Protein AF-A0A2X2TBV2-F1 (afdb_monomer_lite)

Sequence (211 aa):
MEQLTPGLTTQLWQEDRGTLLLWGGDLNTPADSAWLTALRKLRRRPADGLVWVTSAFDQLSAPGLEPPLPVPSESTMDSLSHAISTRMDKLGWQLPLYVWSLHPRAGQPEGRITQAAGCLLPAGCRTEGLAEQLSALTPDLTSQGLQQTCGEVKHNFLLTLADQLIREPQSVTAPLSVMLNPYRPLPLAGVVFSQPSAGAERAVTHHWGYG

Foldseek 3Di:
DCLAPHCCVPVQWFDAPRDIDGNQDDLVDQGPLVVLLVLLVPDVDSDQAAEDEDQLLQQQDDPPDDGHDDQDDLVRLLSSLVSVVVSCVSNVHQHAYEYEHEHQVLPAPPPDDDDWQKFWQPFLHALVSLLVRLLVSLVVLVVVQVVQCVVPVSSNVSVSSSVCCVPPVCSPSVSCNSCSDPVRHRNHTMYTYDYGHPDDPDDDNHHDDDD

Structure (mmCIF, N/CA/C/O backbone):
data_AF-A0A2X2TBV2-F1
#
_entry.id   AF-A0A2X2TBV2-F1
#
loop_
_atom_site.group_PDB
_atom_site.id
_atom_site.type_symbol
_atom_site.label_atom_id
_atom_site.label_alt_id
_atom_site.label_comp_id
_atom_site.label_asym_id
_atom_site.label_entity_id
_atom_site.label_seq_id
_atom_site.pdbx_PDB_ins_code
_atom_site.Cartn_x
_atom_site.Cartn_y
_atom_site.Cartn_z
_atom_site.occupancy
_atom_site.B_iso_or_equiv
_atom_site.auth_seq_id
_atom_site.auth_comp_id
_atom_site.auth_asym_id
_atom_site.auth_atom_id
_atom_site.pdbx_PDB_model_num
ATOM 1 N N . MET A 1 1 ? 7.789 -10.501 7.172 1.00 47.75 1 MET A N 1
ATOM 2 C CA . MET A 1 1 ? 7.602 -10.742 5.722 1.00 47.75 1 MET A CA 1
ATOM 3 C C . MET A 1 1 ? 6.756 -11.988 5.407 1.00 47.75 1 MET A C 1
ATOM 5 O O . MET A 1 1 ? 6.314 -12.084 4.278 1.00 47.75 1 MET A O 1
ATOM 9 N N . GLU A 1 2 ? 6.449 -12.893 6.355 1.00 38.81 2 GLU A N 1
ATOM 10 C CA . GLU A 1 2 ? 5.634 -14.113 6.093 1.00 38.81 2 GLU A CA 1
ATOM 11 C C . GLU A 1 2 ? 4.164 -14.040 6.553 1.00 38.81 2 GLU A C 1
ATOM 13 O O . GLU A 1 2 ? 3.417 -15.001 6.432 1.00 38.81 2 GLU A O 1
ATOM 18 N N . GLN A 1 3 ? 3.726 -12.904 7.094 1.00 51.56 3 GLN A N 1
ATOM 19 C CA . GLN A 1 3 ? 2.424 -12.770 7.763 1.00 51.56 3 GLN A CA 1
ATOM 20 C C . GLN A 1 3 ? 1.219 -12.626 6.826 1.00 51.56 3 GLN A C 1
ATOM 22 O O . GLN A 1 3 ? 0.084 -12.623 7.300 1.00 51.56 3 GLN A O 1
ATOM 27 N N . LEU A 1 4 ? 1.466 -12.449 5.527 1.00 50.56 4 LEU A N 1
ATOM 28 C CA . LEU A 1 4 ? 0.404 -12.337 4.542 1.00 50.56 4 LEU A CA 1
ATOM 29 C C . LEU A 1 4 ? 0.309 -13.639 3.764 1.00 50.56 4 LEU A C 1
ATOM 31 O O . LEU A 1 4 ? -0.580 -14.417 4.038 1.00 50.56 4 LEU A O 1
ATOM 35 N N . THR A 1 5 ? 1.284 -13.934 2.912 1.00 52.12 5 THR A N 1
ATOM 36 C CA . THR A 1 5 ? 1.319 -15.093 2.015 1.00 52.12 5 THR A CA 1
ATOM 37 C C . THR A 1 5 ? 2.461 -16.046 2.405 1.00 52.12 5 THR A C 1
ATOM 39 O O . THR A 1 5 ? 3.547 -15.984 1.816 1.00 52.12 5 THR A O 1
ATOM 42 N N . PRO A 1 6 ? 2.287 -16.921 3.413 1.00 56.31 6 PRO A N 1
ATOM 43 C CA . PRO A 1 6 ? 3.289 -17.926 3.748 1.00 56.31 6 PRO A CA 1
ATOM 44 C C . PRO A 1 6 ? 3.644 -18.737 2.496 1.00 56.31 6 PRO A C 1
ATOM 46 O O . PRO A 1 6 ? 2.782 -19.141 1.713 1.00 56.31 6 PRO A O 1
ATOM 49 N N . GLY A 1 7 ? 4.945 -18.887 2.257 1.00 55.62 7 GLY A N 1
ATOM 50 C CA . GLY A 1 7 ? 5.484 -19.544 1.069 1.00 55.62 7 GLY A CA 1
ATOM 51 C C . GLY A 1 7 ? 5.685 -18.653 -0.161 1.00 55.62 7 GLY A C 1
ATOM 52 O O . GLY A 1 7 ? 6.422 -19.081 -1.042 1.00 55.62 7 GLY A O 1
ATOM 53 N N . LEU A 1 8 ? 5.158 -17.420 -0.251 1.00 62.56 8 LEU A N 1
ATOM 54 C CA . LEU A 1 8 ? 5.391 -16.558 -1.431 1.00 62.56 8 LEU A CA 1
ATOM 55 C C . LEU A 1 8 ? 6.867 -16.160 -1.577 1.00 62.56 8 LEU A C 1
ATOM 57 O O . LEU A 1 8 ? 7.397 -16.118 -2.684 1.00 62.56 8 LEU A O 1
ATOM 61 N N . THR A 1 9 ? 7.555 -15.914 -0.464 1.00 61.03 9 THR A N 1
ATOM 62 C CA . THR A 1 9 ? 8.997 -15.620 -0.452 1.00 61.03 9 THR A CA 1
ATOM 63 C C . THR A 1 9 ? 9.845 -16.832 -0.850 1.00 61.03 9 THR A C 1
ATOM 65 O O . THR A 1 9 ? 10.948 -16.653 -1.359 1.00 61.03 9 THR A O 1
ATOM 68 N N . THR A 1 10 ? 9.333 -18.053 -0.659 1.00 63.62 10 THR A N 1
ATOM 69 C CA . THR A 1 10 ? 10.014 -19.317 -0.991 1.00 63.62 10 THR A CA 1
ATOM 70 C C . THR A 1 10 ? 9.694 -19.796 -2.408 1.00 63.62 10 THR A C 1
ATOM 72 O O . THR A 1 10 ? 10.577 -20.259 -3.123 1.00 63.62 10 THR A O 1
ATOM 75 N N . GLN A 1 11 ? 8.432 -19.692 -2.820 1.00 65.19 11 GLN A N 1
ATOM 76 C CA . GLN A 1 11 ? 7.911 -20.181 -4.098 1.00 65.19 11 GLN A CA 1
ATOM 77 C C . GLN A 1 11 ? 7.969 -19.121 -5.202 1.00 65.19 11 GLN A C 1
ATOM 79 O O . GLN A 1 11 ? 7.830 -19.457 -6.373 1.00 65.19 11 GLN A O 1
ATOM 84 N N . LEU A 1 12 ? 8.190 -17.853 -4.839 1.00 69.44 12 LEU A N 1
ATOM 85 C CA . LEU A 1 12 ? 8.300 -16.682 -5.717 1.00 69.44 12 LEU A CA 1
ATOM 86 C C . LEU A 1 12 ? 7.027 -16.324 -6.504 1.00 69.44 12 LEU A C 1
ATOM 88 O O . LEU A 1 12 ? 6.993 -15.280 -7.158 1.00 69.44 12 LEU A O 1
ATOM 92 N N . TRP A 1 13 ? 5.973 -17.138 -6.428 1.00 76.81 13 TRP A N 1
ATOM 93 C CA . TRP A 1 13 ? 4.672 -16.880 -7.038 1.00 76.81 13 TRP A CA 1
ATOM 94 C C . TRP A 1 13 ? 3.549 -17.674 -6.354 1.00 76.81 13 TRP A C 1
ATOM 96 O O . TRP A 1 13 ? 3.805 -18.726 -5.767 1.00 76.81 13 TRP A O 1
ATOM 106 N N . GLN A 1 14 ? 2.314 -17.176 -6.445 1.00 74.06 14 GLN A N 1
ATOM 107 C CA . GLN A 1 14 ? 1.081 -17.841 -5.996 1.00 74.06 14 GLN A CA 1
ATOM 108 C C . GLN A 1 14 ? -0.079 -17.469 -6.930 1.00 74.06 14 GLN A C 1
ATOM 110 O O . GLN A 1 14 ? -0.121 -16.345 -7.423 1.00 74.06 14 GLN A O 1
ATOM 115 N N . GLU A 1 15 ? -1.021 -18.375 -7.177 1.00 75.50 15 GLU A N 1
ATOM 116 C CA . GLU A 1 15 ? -2.189 -18.131 -8.031 1.00 75.50 15 GLU A CA 1
ATOM 117 C C . GLU A 1 15 ? -3.489 -18.391 -7.268 1.00 75.50 15 GLU A C 1
ATOM 119 O O . GLU A 1 15 ? -3.660 -19.436 -6.655 1.00 75.50 15 GLU A O 1
ATOM 124 N N . ASP A 1 16 ? -4.464 -17.495 -7.353 1.00 67.56 16 ASP A N 1
ATOM 125 C CA . ASP A 1 16 ? -5.819 -17.783 -6.884 1.00 67.56 16 ASP A CA 1
ATOM 126 C C . ASP A 1 16 ? -6.873 -17.159 -7.780 1.00 67.56 16 ASP A C 1
ATOM 128 O O . ASP A 1 16 ? -6.770 -15.994 -8.162 1.00 67.56 16 ASP A O 1
ATOM 132 N N . ARG A 1 17 ? -7.897 -17.950 -8.122 1.00 66.88 17 ARG A N 1
ATOM 133 C CA . ARG A 1 17 ? -9.069 -17.513 -8.903 1.00 66.88 17 ARG A CA 1
ATOM 134 C C . ARG A 1 17 ? -8.704 -16.685 -10.149 1.00 66.88 17 ARG A C 1
ATOM 136 O O . ARG A 1 17 ? -9.374 -15.708 -10.474 1.00 66.88 17 ARG A O 1
ATOM 143 N N . GLY A 1 18 ? -7.635 -17.079 -10.849 1.00 67.44 18 GLY A N 1
ATOM 144 C CA . GLY A 1 18 ? -7.139 -16.403 -12.055 1.00 67.44 18 GLY A CA 1
ATOM 145 C C . GLY A 1 18 ? -6.282 -15.154 -11.803 1.00 67.44 18 GLY A C 1
ATOM 146 O O . GLY A 1 18 ? -5.915 -14.471 -12.758 1.00 67.44 18 GLY A O 1
ATOM 147 N N . THR A 1 19 ? -5.942 -14.859 -10.547 1.00 77.00 19 THR A N 1
ATOM 148 C CA . THR A 1 19 ? -5.007 -13.803 -10.141 1.00 77.00 19 THR A CA 1
ATOM 149 C C . THR A 1 19 ? -3.658 -14.420 -9.798 1.00 77.00 19 THR A C 1
ATOM 151 O O . THR A 1 19 ? -3.568 -15.258 -8.908 1.00 77.00 19 THR A O 1
ATOM 154 N N . LEU A 1 20 ? -2.600 -13.986 -10.482 1.00 82.31 20 LEU A N 1
ATOM 155 C CA . LEU A 1 20 ? -1.226 -14.413 -10.220 1.00 82.31 20 LEU A CA 1
ATOM 156 C C . LEU A 1 20 ? -0.495 -13.343 -9.402 1.00 82.31 20 LEU A C 1
ATOM 158 O O . LEU A 1 20 ? -0.305 -12.218 -9.866 1.00 82.31 20 LEU A O 1
ATOM 162 N N . LEU A 1 21 ? -0.044 -13.711 -8.209 1.00 84.81 21 LEU A N 1
ATOM 163 C CA . LEU A 1 21 ? 0.882 -12.939 -7.393 1.00 84.81 21 LEU A CA 1
ATOM 164 C C . LEU A 1 21 ? 2.310 -13.393 -7.683 1.00 84.81 21 LEU A C 1
ATOM 166 O O . LEU A 1 21 ? 2.615 -14.582 -7.680 1.00 84.81 21 LEU A O 1
ATOM 170 N N . LEU A 1 22 ? 3.194 -12.428 -7.912 1.00 84.12 22 LEU A N 1
ATOM 171 C CA . LEU A 1 22 ? 4.617 -12.649 -8.144 1.00 84.12 22 LEU A CA 1
ATOM 172 C C . LEU A 1 22 ? 5.403 -11.923 -7.061 1.00 84.12 22 LEU A C 1
ATOM 174 O O . LEU A 1 22 ? 5.152 -10.747 -6.787 1.00 84.12 22 LEU A O 1
ATOM 178 N N . TRP A 1 23 ? 6.375 -12.601 -6.460 1.00 83.31 23 TRP A N 1
ATOM 179 C CA . TRP A 1 23 ? 7.234 -11.973 -5.473 1.00 83.31 23 TRP A CA 1
ATOM 180 C C . TRP A 1 23 ? 8.215 -11.009 -6.151 1.00 83.31 23 TRP A C 1
ATOM 182 O O . TRP A 1 23 ? 9.019 -11.398 -6.998 1.00 83.31 23 TRP A O 1
ATOM 192 N N . GLY A 1 24 ? 8.150 -9.729 -5.778 1.00 80.75 24 GLY A N 1
ATOM 193 C CA . GLY A 1 24 ? 9.013 -8.665 -6.313 1.00 80.75 24 GLY A CA 1
ATOM 194 C C . GLY A 1 24 ? 10.350 -8.487 -5.577 1.00 80.75 24 GLY A C 1
ATOM 195 O O . GLY A 1 24 ? 11.143 -7.609 -5.940 1.00 80.75 24 GLY A O 1
ATOM 196 N N . GLY A 1 25 ? 10.602 -9.296 -4.545 1.00 84.12 25 GLY A N 1
ATOM 197 C CA . GLY A 1 25 ? 11.760 -9.175 -3.660 1.00 84.12 25 GLY A CA 1
ATOM 198 C C . GLY A 1 25 ? 11.601 -8.108 -2.571 1.00 84.12 25 GLY A C 1
ATOM 199 O O . GLY A 1 25 ? 10.688 -7.287 -2.598 1.00 84.12 25 GLY A O 1
ATOM 200 N N . ASP A 1 26 ? 12.535 -8.103 -1.620 1.00 84.62 26 ASP A N 1
ATOM 201 C CA . ASP A 1 26 ? 12.599 -7.100 -0.552 1.00 84.62 26 ASP A CA 1
ATOM 202 C C . ASP A 1 26 ? 13.160 -5.775 -1.093 1.00 84.62 26 ASP A C 1
ATOM 204 O O . ASP A 1 26 ? 14.213 -5.759 -1.739 1.00 84.62 26 ASP A O 1
ATOM 208 N N . LEU A 1 27 ? 12.479 -4.658 -0.821 1.00 86.12 27 LEU A N 1
ATOM 209 C CA . LEU A 1 27 ? 12.908 -3.318 -1.231 1.00 86.12 27 LEU A CA 1
ATOM 210 C C . LEU A 1 27 ? 14.220 -2.873 -0.569 1.00 86.12 27 LEU A C 1
ATOM 212 O O . LEU A 1 27 ? 14.917 -2.039 -1.141 1.00 86.12 27 LEU A O 1
ATOM 216 N N . ASN A 1 28 ? 14.596 -3.464 0.568 1.00 84.38 28 ASN A N 1
ATOM 217 C CA . ASN A 1 28 ? 15.882 -3.216 1.230 1.00 84.38 28 ASN A CA 1
ATOM 218 C C . ASN A 1 28 ? 17.057 -3.940 0.554 1.00 84.38 28 ASN A C 1
ATOM 220 O O . ASN A 1 28 ? 18.215 -3.722 0.907 1.00 84.38 28 ASN A O 1
ATOM 224 N N . THR A 1 29 ? 16.771 -4.810 -0.418 1.00 86.25 29 THR A N 1
ATOM 225 C CA . THR A 1 29 ? 17.781 -5.554 -1.174 1.00 86.25 29 THR A CA 1
ATOM 226 C C . THR A 1 29 ? 17.857 -5.062 -2.622 1.00 86.25 29 THR A C 1
ATOM 228 O O . THR A 1 29 ? 16.840 -4.627 -3.193 1.00 86.25 29 THR A O 1
ATOM 231 N N . PRO A 1 30 ? 19.043 -5.133 -3.260 1.00 85.19 30 PRO A N 1
ATOM 232 C CA . PRO A 1 30 ? 19.191 -4.777 -4.665 1.00 85.19 30 PRO A CA 1
ATOM 233 C C . PRO A 1 30 ? 18.166 -5.501 -5.543 1.00 85.19 30 PRO A C 1
ATOM 235 O O . PRO A 1 30 ? 17.903 -6.686 -5.365 1.00 85.19 30 PRO A O 1
ATOM 238 N N . ALA A 1 31 ? 17.585 -4.787 -6.511 1.00 85.38 31 ALA A N 1
ATOM 239 C CA . ALA A 1 31 ? 16.610 -5.379 -7.423 1.00 85.38 31 ALA A CA 1
ATOM 240 C C . ALA A 1 31 ? 17.231 -6.529 -8.226 1.00 85.38 31 ALA A C 1
ATOM 242 O O . ALA A 1 31 ? 18.224 -6.303 -8.926 1.00 85.38 31 ALA A O 1
ATOM 243 N N . ASP A 1 32 ? 16.607 -7.707 -8.197 1.00 87.50 32 ASP A N 1
ATOM 244 C CA . ASP A 1 32 ? 17.002 -8.845 -9.025 1.00 87.50 32 ASP A CA 1
ATOM 245 C C . ASP A 1 32 ? 16.701 -8.548 -10.502 1.00 87.50 32 ASP A C 1
ATOM 247 O O . ASP A 1 32 ? 15.574 -8.666 -10.992 1.00 87.50 32 ASP A O 1
ATOM 251 N N . SER A 1 33 ? 17.736 -8.111 -11.221 1.00 86.50 33 SER A N 1
ATOM 252 C CA . SER A 1 33 ? 17.633 -7.781 -12.641 1.00 86.50 33 SER A CA 1
ATOM 253 C C . SER A 1 33 ? 17.257 -8.989 -13.491 1.00 86.50 33 SER A C 1
ATOM 255 O O . SER A 1 33 ? 16.544 -8.820 -14.481 1.00 86.50 33 SER A O 1
ATOM 257 N N . ALA A 1 34 ? 17.751 -10.183 -13.150 1.00 87.50 34 ALA A N 1
ATOM 258 C CA . ALA A 1 34 ? 17.525 -11.381 -13.948 1.00 87.50 34 ALA A CA 1
ATOM 259 C C . ALA A 1 34 ? 16.059 -11.807 -13.845 1.00 87.50 34 ALA A C 1
ATOM 261 O O . ALA A 1 34 ? 15.411 -12.005 -14.876 1.00 87.50 34 ALA A O 1
ATOM 262 N N . TRP A 1 35 ? 15.523 -11.830 -12.622 1.00 86.75 35 TRP A N 1
ATOM 263 C CA . TRP A 1 35 ? 14.111 -12.092 -12.351 1.00 86.75 35 TRP A CA 1
ATOM 264 C C . TRP A 1 35 ? 13.189 -11.094 -13.060 1.00 86.75 35 TRP A C 1
ATOM 266 O O . TRP A 1 35 ? 12.341 -11.493 -13.857 1.00 86.75 35 TRP A O 1
ATOM 276 N N . LEU A 1 36 ? 13.396 -9.787 -12.869 1.00 87.12 36 LEU A N 1
ATOM 277 C CA . LEU A 1 36 ? 12.539 -8.754 -13.471 1.00 87.12 36 LEU A CA 1
ATOM 278 C C . LEU A 1 36 ? 12.606 -8.759 -15.006 1.00 87.12 36 LEU A C 1
ATOM 280 O O . LEU A 1 36 ? 11.590 -8.591 -15.685 1.00 87.12 36 LEU A O 1
ATOM 284 N N . THR A 1 37 ? 13.787 -9.021 -15.572 1.00 86.31 37 THR A N 1
ATOM 285 C CA . THR A 1 37 ? 13.945 -9.158 -17.027 1.00 86.31 37 THR A CA 1
ATOM 286 C C . THR A 1 37 ? 13.250 -10.414 -17.551 1.00 86.31 37 THR A C 1
ATOM 288 O O . THR A 1 37 ? 12.718 -10.391 -18.663 1.00 86.31 37 THR A O 1
ATOM 291 N N . ALA A 1 38 ? 13.243 -11.505 -16.780 1.00 86.56 38 ALA A N 1
ATOM 292 C CA . ALA A 1 38 ? 12.512 -12.718 -17.127 1.00 86.56 38 ALA A CA 1
ATOM 293 C C . ALA A 1 38 ? 10.996 -12.477 -17.110 1.00 86.56 38 ALA A C 1
ATOM 295 O O . ALA A 1 38 ? 10.329 -12.839 -18.080 1.00 86.56 38 ALA A O 1
ATOM 296 N N . LEU A 1 39 ? 10.468 -11.774 -16.099 1.00 85.12 39 LEU A N 1
ATOM 297 C CA . LEU A 1 39 ? 9.046 -11.406 -16.029 1.00 85.12 39 LEU A CA 1
ATOM 298 C C . LEU A 1 39 ? 8.593 -10.610 -17.257 1.00 85.12 39 LEU A C 1
ATOM 300 O O . LEU A 1 39 ? 7.539 -10.890 -17.830 1.00 85.12 39 LEU A O 1
ATOM 304 N N . ARG A 1 40 ? 9.430 -9.680 -17.733 1.00 84.44 40 ARG A N 1
ATOM 305 C CA . ARG A 1 40 ? 9.168 -8.908 -18.959 1.00 84.44 40 ARG A CA 1
ATOM 306 C C . ARG A 1 40 ? 8.982 -9.784 -20.206 1.00 84.44 40 ARG A C 1
ATOM 308 O O . ARG A 1 40 ? 8.312 -9.362 -21.143 1.00 84.44 40 ARG A O 1
ATOM 315 N N . LYS A 1 41 ? 9.569 -10.985 -20.247 1.00 85.50 41 LYS A N 1
ATOM 316 C CA . LYS A 1 41 ? 9.459 -11.907 -21.393 1.00 85.50 41 LYS A CA 1
ATOM 317 C C . LYS A 1 41 ? 8.193 -12.764 -21.365 1.00 85.50 41 LYS A C 1
ATOM 319 O O . LYS A 1 41 ? 7.862 -13.349 -22.391 1.00 85.50 41 LYS A O 1
ATOM 324 N N . LEU A 1 42 ? 7.498 -12.855 -20.229 1.00 81.25 42 LEU A N 1
ATOM 325 C CA . LEU A 1 42 ? 6.347 -13.750 -20.076 1.00 81.25 42 LEU A CA 1
ATOM 326 C C . LEU A 1 42 ? 5.121 -13.272 -20.860 1.00 81.25 42 LEU A C 1
ATOM 328 O O . LEU A 1 42 ? 4.406 -14.087 -21.436 1.00 81.25 42 LEU A O 1
ATOM 332 N N . ARG A 1 43 ? 4.856 -11.959 -20.878 1.00 79.06 43 ARG A N 1
ATOM 333 C CA . ARG A 1 43 ? 3.703 -11.354 -21.567 1.00 79.06 43 ARG A CA 1
ATOM 334 C C . ARG A 1 43 ? 4.023 -9.934 -22.030 1.00 79.06 43 ARG A C 1
ATOM 336 O O . ARG A 1 43 ? 4.929 -9.293 -21.510 1.00 79.06 43 ARG A O 1
ATOM 343 N N . ARG A 1 44 ? 3.214 -9.409 -22.962 1.00 76.44 44 ARG A N 1
ATOM 344 C CA . ARG A 1 44 ? 3.322 -8.020 -23.456 1.00 76.44 44 ARG A CA 1
ATOM 345 C C . ARG A 1 44 ? 3.201 -6.985 -22.330 1.00 76.44 44 ARG A C 1
ATOM 347 O O . ARG A 1 44 ? 3.922 -6.001 -22.362 1.00 76.44 44 ARG A O 1
ATOM 354 N N . ARG A 1 45 ? 2.311 -7.212 -21.356 1.00 80.50 45 ARG A N 1
ATOM 355 C CA . ARG A 1 45 ? 2.210 -6.460 -20.095 1.00 80.50 45 ARG A CA 1
ATOM 356 C C . ARG A 1 45 ? 2.542 -7.440 -18.960 1.00 80.50 45 ARG A C 1
ATOM 358 O O . ARG A 1 45 ? 1.790 -8.401 -18.804 1.00 80.50 45 ARG A O 1
ATOM 365 N N . PRO A 1 46 ? 3.658 -7.267 -18.231 1.00 81.00 46 PRO A N 1
ATOM 366 C CA . PRO A 1 46 ? 4.155 -8.299 -17.321 1.00 81.00 46 PRO A CA 1
ATOM 367 C C . PRO A 1 46 ? 3.337 -8.424 -16.032 1.00 81.00 46 PRO A C 1
ATOM 369 O O . PRO A 1 46 ? 3.300 -9.504 -15.453 1.00 81.00 46 PRO A O 1
ATOM 372 N N . ALA A 1 47 ? 2.682 -7.346 -15.596 1.00 86.69 47 ALA A N 1
ATOM 373 C CA . ALA A 1 47 ? 1.796 -7.332 -14.437 1.00 86.69 47 ALA A CA 1
ATOM 374 C C . ALA A 1 47 ? 0.773 -6.191 -14.547 1.00 86.69 47 ALA A C 1
ATOM 376 O O . ALA A 1 47 ? 0.976 -5.226 -15.292 1.00 86.69 47 ALA A O 1
ATOM 377 N N . ASP A 1 48 ? -0.316 -6.297 -13.789 1.00 88.38 48 ASP A N 1
ATOM 378 C CA . ASP A 1 48 ? -1.383 -5.293 -13.769 1.00 88.38 48 ASP A CA 1
ATOM 379 C C . ASP A 1 48 ? -1.161 -4.186 -12.732 1.00 88.38 48 ASP A C 1
ATOM 381 O O . ASP A 1 48 ? -1.652 -3.073 -12.925 1.00 88.38 48 ASP A O 1
ATOM 385 N N . GLY A 1 49 ? -0.360 -4.459 -11.700 1.00 91.25 49 GLY A N 1
ATOM 386 C CA . GLY A 1 49 ? 0.013 -3.525 -10.644 1.00 91.25 49 GLY A CA 1
ATOM 387 C C . GLY A 1 49 ? 1.194 -4.036 -9.821 1.00 91.25 49 GLY A C 1
ATOM 388 O O . GLY A 1 49 ? 1.589 -5.198 -9.934 1.00 91.25 49 GLY A O 1
ATOM 389 N N . LEU A 1 50 ? 1.762 -3.153 -9.006 1.00 92.56 50 LEU A N 1
ATOM 390 C CA . LEU A 1 50 ? 2.785 -3.478 -8.016 1.00 92.56 50 LEU A CA 1
ATOM 391 C C . LEU A 1 50 ? 2.188 -3.272 -6.626 1.00 92.56 50 LEU A C 1
ATOM 393 O O . LEU A 1 50 ? 1.605 -2.225 -6.372 1.00 92.56 50 LEU A O 1
ATOM 397 N N . VAL A 1 51 ? 2.355 -4.235 -5.723 1.00 92.50 51 VAL A N 1
ATOM 398 C CA . VAL A 1 51 ? 1.891 -4.108 -4.337 1.00 92.50 51 VAL A CA 1
ATOM 399 C C . VAL A 1 51 ? 3.098 -4.016 -3.413 1.00 92.50 51 VAL A C 1
ATOM 401 O O . VAL A 1 51 ? 3.918 -4.933 -3.370 1.00 92.50 51 VAL A O 1
ATOM 404 N N . TRP A 1 52 ? 3.210 -2.918 -2.670 1.00 93.44 52 TRP A N 1
ATOM 405 C CA . TRP A 1 52 ? 4.173 -2.788 -1.583 1.00 93.44 52 TRP A CA 1
ATOM 406 C C . TRP A 1 52 ? 3.478 -3.092 -0.258 1.00 93.44 52 TRP A C 1
ATOM 408 O O . TRP A 1 52 ? 2.626 -2.332 0.194 1.00 93.44 52 TRP A O 1
ATOM 418 N N . VAL A 1 53 ? 3.850 -4.214 0.354 1.00 90.62 53 VAL A N 1
ATOM 419 C CA . VAL A 1 53 ? 3.333 -4.637 1.658 1.00 90.62 53 VAL A CA 1
ATOM 420 C C . VAL A 1 53 ? 4.255 -4.121 2.761 1.00 90.62 53 VAL A C 1
ATOM 422 O O . VAL A 1 53 ? 5.468 -4.339 2.714 1.00 90.62 53 VAL A O 1
ATOM 425 N N . THR A 1 54 ? 3.695 -3.450 3.763 1.00 90.75 54 THR A N 1
ATOM 426 C CA . THR A 1 54 ? 4.446 -2.879 4.891 1.00 90.75 54 THR A CA 1
ATOM 427 C C . THR A 1 54 ? 3.597 -2.871 6.153 1.00 90.75 54 THR A C 1
ATOM 429 O O . THR A 1 54 ? 2.390 -2.723 6.066 1.00 90.75 54 THR A O 1
ATOM 432 N N . SER A 1 55 ? 4.201 -2.997 7.332 1.00 91.19 55 SER A N 1
ATOM 433 C CA . SER A 1 55 ? 3.519 -2.766 8.617 1.00 91.19 55 SER A CA 1
ATOM 434 C C . SER A 1 55 ? 3.904 -1.430 9.256 1.00 91.19 55 SER A C 1
ATOM 436 O O . SER A 1 55 ? 3.620 -1.188 10.423 1.00 91.19 55 SER A O 1
ATOM 438 N N . ALA A 1 56 ? 4.609 -0.567 8.520 1.00 91.12 56 ALA A N 1
ATOM 439 C CA . ALA A 1 56 ? 5.194 0.650 9.077 1.00 91.12 56 ALA A CA 1
ATOM 440 C C . ALA A 1 56 ? 4.163 1.728 9.454 1.00 91.12 56 ALA A C 1
ATOM 442 O O . ALA A 1 56 ? 4.487 2.649 10.200 1.00 91.12 56 ALA A O 1
ATOM 443 N N . PHE A 1 57 ? 2.928 1.616 8.957 1.00 92.94 57 PHE A N 1
ATOM 444 C CA . PHE A 1 57 ? 1.847 2.551 9.274 1.00 92.94 57 PHE A CA 1
ATOM 445 C C . PHE A 1 57 ? 0.903 2.036 10.369 1.00 92.94 57 PHE A C 1
ATOM 447 O O . PHE A 1 57 ? -0.123 2.659 10.638 1.00 92.94 57 PHE A O 1
ATOM 454 N N . ASP A 1 58 ? 1.241 0.922 11.022 1.00 93.00 58 ASP A N 1
ATOM 455 C CA . ASP A 1 58 ? 0.484 0.408 12.160 1.00 93.00 58 ASP A CA 1
ATOM 456 C C . ASP A 1 58 ? 0.818 1.174 13.446 1.00 93.00 58 ASP A C 1
ATOM 458 O O . ASP A 1 58 ? 1.736 0.812 14.185 1.00 93.00 58 ASP A O 1
ATOM 462 N N . GLN A 1 59 ? 0.062 2.244 13.703 1.00 93.00 59 GLN A N 1
ATOM 463 C CA . GLN A 1 59 ? 0.168 3.065 14.917 1.00 93.00 59 GLN A CA 1
ATOM 464 C C . GLN A 1 59 ? -0.935 2.742 15.934 1.00 93.00 59 GLN A C 1
ATOM 466 O O . GLN A 1 59 ? -1.166 3.495 16.881 1.00 93.00 59 GLN A O 1
ATOM 471 N N . LEU A 1 60 ? -1.624 1.608 15.766 1.00 89.19 60 LEU A N 1
ATOM 472 C CA . LEU A 1 60 ? -2.710 1.225 16.658 1.00 89.19 60 LEU A CA 1
ATOM 473 C C . LEU A 1 60 ? -2.197 1.061 18.091 1.00 89.19 60 LEU A C 1
ATOM 475 O O . LEU A 1 60 ? -1.208 0.376 18.359 1.00 89.19 60 LEU A O 1
ATOM 479 N N . SER A 1 61 ? -2.889 1.673 19.041 1.00 78.44 61 SER A N 1
ATOM 480 C CA . SER A 1 61 ? -2.557 1.570 20.460 1.00 78.44 61 SER A CA 1
ATOM 481 C C . SER A 1 61 ? -3.568 0.673 21.162 1.00 78.44 61 SER A C 1
ATOM 483 O O . SER A 1 61 ? -4.772 0.882 21.040 1.00 78.44 61 SER A O 1
ATOM 485 N N . ALA A 1 62 ? -3.088 -0.323 21.909 1.00 70.62 62 ALA A N 1
ATOM 486 C CA . ALA A 1 62 ? -3.931 -1.158 22.758 1.00 70.62 62 ALA A CA 1
ATOM 487 C C . ALA A 1 62 ? -3.249 -1.421 24.112 1.00 70.62 62 ALA A C 1
ATOM 489 O O . ALA A 1 62 ? -2.015 -1.472 24.172 1.00 70.62 62 ALA A O 1
ATOM 490 N N . PRO A 1 63 ? -4.023 -1.597 25.201 1.00 72.25 63 PRO A N 1
ATOM 491 C CA . PRO A 1 63 ? -3.470 -1.918 26.513 1.00 72.25 63 PRO A CA 1
ATOM 492 C C . PRO A 1 63 ? -2.628 -3.200 26.466 1.00 72.25 63 PRO A C 1
ATOM 494 O O . PRO A 1 63 ? -3.093 -4.230 25.985 1.00 72.25 63 PRO A O 1
ATOM 497 N N . GLY A 1 64 ? -1.400 -3.143 26.985 1.00 75.81 64 GLY A N 1
ATOM 498 C CA . GLY A 1 64 ? -0.504 -4.303 27.055 1.00 75.81 64 GLY A CA 1
ATOM 499 C C . GLY A 1 64 ? 0.284 -4.612 25.776 1.00 75.81 64 GLY A C 1
ATOM 500 O O . GLY A 1 64 ? 1.020 -5.595 25.765 1.00 75.81 64 GLY A O 1
ATOM 501 N N . LEU A 1 65 ? 0.171 -3.792 24.724 1.00 77.81 65 LEU A N 1
ATOM 502 C CA . LEU A 1 65 ? 1.080 -3.850 23.577 1.00 77.81 65 LEU A CA 1
ATOM 503 C C . LEU A 1 65 ? 2.298 -2.948 23.802 1.00 77.81 65 LEU A C 1
ATOM 505 O O . LEU A 1 65 ? 2.172 -1.838 24.318 1.00 77.81 65 LEU A O 1
ATOM 509 N N . GLU A 1 66 ? 3.462 -3.401 23.335 1.00 82.94 66 GLU A N 1
ATOM 510 C CA . GLU A 1 66 ? 4.657 -2.560 23.186 1.00 82.94 66 GLU A CA 1
ATOM 511 C C . GLU A 1 66 ? 4.335 -1.298 22.362 1.00 82.94 66 GLU A C 1
ATOM 513 O O . GLU A 1 66 ? 3.416 -1.333 21.535 1.00 82.94 66 GLU A O 1
ATOM 518 N N . PRO A 1 67 ? 5.074 -0.186 22.519 1.00 83.31 67 PRO A N 1
ATOM 519 C CA . PRO A 1 67 ? 4.898 0.998 21.678 1.00 83.31 67 PRO A CA 1
ATOM 520 C C . PRO A 1 67 ? 4.967 0.664 20.174 1.00 83.31 67 PRO A C 1
ATOM 522 O O . PRO A 1 67 ? 5.699 -0.253 19.784 1.00 83.31 67 PRO A O 1
ATOM 525 N N . PRO A 1 68 ? 4.194 1.350 19.310 1.00 87.00 68 PRO A N 1
ATOM 52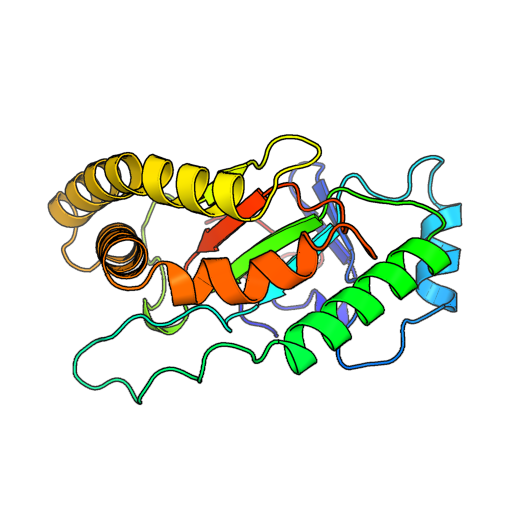6 C CA . PRO A 1 68 ? 4.288 1.144 17.869 1.00 87.00 68 PRO A CA 1
ATOM 527 C C . PRO A 1 68 ? 5.674 1.541 17.351 1.00 87.00 68 PRO A C 1
ATOM 529 O O . PRO A 1 68 ? 6.376 2.363 17.945 1.00 87.00 68 PRO A O 1
ATOM 532 N N . LEU A 1 69 ? 6.075 0.939 16.229 1.00 86.69 69 LEU A N 1
ATOM 533 C CA . LEU A 1 69 ? 7.297 1.349 15.545 1.00 86.69 69 LEU A CA 1
ATOM 534 C C . LEU A 1 69 ? 7.154 2.801 15.072 1.00 86.69 69 LEU A C 1
ATOM 536 O O . LEU A 1 69 ? 6.059 3.200 14.668 1.00 86.69 69 LEU A O 1
ATOM 540 N N . PRO A 1 70 ? 8.242 3.586 15.075 1.00 89.69 70 PRO A N 1
ATOM 541 C CA . PRO A 1 70 ? 8.187 4.950 14.585 1.00 89.69 70 PRO A CA 1
ATOM 542 C C . PRO A 1 70 ? 7.777 4.976 13.111 1.00 89.69 70 PRO A C 1
ATOM 544 O O . PRO A 1 70 ? 8.215 4.147 12.308 1.00 89.69 70 PRO A O 1
ATOM 547 N N . VAL A 1 71 ? 6.959 5.967 12.767 1.00 91.94 71 VAL A N 1
ATOM 548 C CA . VAL A 1 71 ? 6.575 6.261 11.385 1.00 91.94 71 VAL A CA 1
ATOM 549 C C . VAL A 1 71 ? 7.845 6.463 10.534 1.00 91.94 71 VAL A C 1
ATOM 551 O O . VAL A 1 71 ? 8.772 7.139 10.994 1.00 91.94 71 VAL A O 1
ATOM 554 N N . PRO A 1 72 ? 7.927 5.898 9.310 1.00 93.06 72 PRO A N 1
ATOM 555 C CA . PRO A 1 72 ? 9.106 6.028 8.457 1.00 93.06 72 PRO A CA 1
ATOM 556 C C . PRO A 1 72 ? 9.504 7.483 8.213 1.00 93.06 72 PRO A C 1
ATOM 558 O O . PRO A 1 72 ? 8.662 8.320 7.886 1.00 93.06 72 PRO A O 1
ATOM 561 N N . SER A 1 73 ? 10.803 7.772 8.310 1.00 93.56 73 SER A N 1
ATOM 562 C CA . SER A 1 73 ? 11.343 9.085 7.953 1.00 93.56 73 SER A CA 1
ATOM 563 C C . SER A 1 73 ? 11.221 9.356 6.451 1.00 93.56 73 SER A C 1
ATOM 565 O O . SER A 1 73 ? 11.174 8.431 5.637 1.00 93.56 73 SER A O 1
ATOM 567 N N . GLU A 1 74 ? 11.284 10.633 6.068 1.00 92.06 74 GLU A N 1
ATOM 568 C CA . GLU A 1 74 ? 11.319 11.047 4.660 1.00 92.06 74 GLU A CA 1
ATOM 569 C C . GLU A 1 74 ? 12.460 10.372 3.883 1.00 92.06 74 GLU A C 1
ATOM 571 O O . GLU A 1 74 ? 12.236 9.845 2.800 1.00 92.06 74 GLU A O 1
ATOM 576 N N . SER A 1 75 ? 13.660 10.280 4.466 1.00 92.62 75 SER A N 1
ATOM 577 C CA . SER A 1 75 ? 14.809 9.603 3.843 1.00 92.62 75 SER A CA 1
ATOM 578 C C . SER A 1 75 ? 14.593 8.100 3.629 1.00 92.62 75 SER A C 1
ATOM 580 O O . SER A 1 75 ? 15.049 7.538 2.628 1.00 92.62 75 SER A O 1
ATOM 582 N N . THR A 1 76 ? 13.881 7.444 4.550 1.00 94.06 76 THR A N 1
ATOM 583 C CA . THR A 1 76 ? 13.503 6.032 4.412 1.00 94.06 76 THR A CA 1
ATOM 584 C C . THR A 1 76 ? 12.517 5.880 3.258 1.00 94.06 76 THR A C 1
ATOM 586 O O . THR A 1 76 ? 12.693 5.015 2.400 1.00 94.06 76 THR A O 1
ATOM 589 N N . MET A 1 77 ? 11.519 6.761 3.185 1.00 94.44 77 MET A N 1
ATOM 590 C CA . MET A 1 77 ? 10.524 6.761 2.113 1.00 94.44 77 MET A CA 1
ATOM 591 C C . MET A 1 77 ? 11.112 7.116 0.744 1.00 94.44 77 MET A C 1
ATOM 593 O O . MET A 1 77 ? 10.712 6.514 -0.253 1.00 94.44 77 MET A O 1
ATOM 597 N N . ASP A 1 78 ? 12.084 8.025 0.675 1.00 93.25 78 ASP A N 1
ATOM 598 C CA . ASP A 1 78 ? 12.798 8.354 -0.565 1.00 93.25 78 ASP A CA 1
ATOM 599 C C . ASP A 1 78 ? 13.613 7.150 -1.063 1.00 93.25 78 ASP A C 1
ATOM 601 O O . ASP A 1 78 ? 13.525 6.763 -2.231 1.00 93.25 78 ASP A O 1
ATOM 605 N N . SER A 1 79 ? 14.304 6.457 -0.150 1.00 93.19 79 SER A N 1
ATOM 606 C CA . SER A 1 79 ? 15.045 5.226 -0.462 1.00 93.19 79 SER A CA 1
ATOM 607 C C . SER A 1 79 ? 14.124 4.115 -0.983 1.00 93.19 79 SER A C 1
ATOM 609 O O . SER A 1 79 ? 14.427 3.473 -1.993 1.00 93.19 79 SER A O 1
ATOM 611 N N . LEU A 1 80 ? 12.967 3.915 -0.340 1.00 94.00 80 LEU A N 1
ATOM 612 C CA . LEU A 1 80 ? 11.948 2.961 -0.789 1.00 94.00 80 LEU A CA 1
ATOM 613 C C . LEU A 1 80 ? 11.382 3.346 -2.160 1.00 94.00 80 LEU A C 1
ATOM 615 O O . LEU A 1 80 ? 11.242 2.489 -3.036 1.00 94.00 80 LEU A O 1
ATOM 619 N N . SER A 1 81 ? 11.113 4.634 -2.374 1.00 94.06 81 SER A N 1
ATOM 620 C CA . SER A 1 81 ? 10.600 5.144 -3.647 1.00 94.06 81 SER A CA 1
ATOM 621 C C . SER A 1 81 ? 11.598 4.914 -4.781 1.00 94.06 81 SER A C 1
ATOM 623 O O . SER A 1 81 ? 11.231 4.442 -5.862 1.00 94.06 81 SER A O 1
ATOM 625 N N . HIS A 1 82 ? 12.884 5.150 -4.516 1.00 93.12 82 HIS A N 1
ATOM 626 C CA . HIS A 1 82 ? 13.962 4.868 -5.455 1.00 93.12 82 HIS A CA 1
ATOM 627 C C . HIS A 1 82 ? 14.091 3.368 -5.769 1.00 93.12 82 HIS A C 1
ATOM 629 O O . HIS A 1 82 ? 14.232 2.986 -6.937 1.00 93.12 82 HIS A O 1
ATOM 635 N N . ALA A 1 83 ? 13.994 2.504 -4.754 1.00 93.69 83 ALA A N 1
ATOM 636 C CA . ALA A 1 83 ? 14.042 1.054 -4.932 1.00 93.69 83 ALA A CA 1
ATOM 637 C C . ALA A 1 83 ? 12.870 0.530 -5.782 1.00 93.69 83 ALA A C 1
ATOM 639 O O . ALA A 1 83 ? 13.068 -0.358 -6.620 1.00 93.69 83 ALA A O 1
ATOM 640 N N . ILE A 1 84 ? 11.671 1.095 -5.602 1.00 94.06 84 ILE A N 1
ATOM 641 C CA . ILE A 1 84 ? 10.482 0.786 -6.407 1.00 94.06 84 ILE A CA 1
ATOM 642 C C . ILE A 1 84 ? 10.667 1.260 -7.852 1.00 94.06 84 ILE A C 1
ATOM 644 O O . ILE A 1 84 ? 10.483 0.462 -8.774 1.00 94.06 84 ILE A O 1
ATOM 648 N N . SER A 1 85 ? 11.090 2.512 -8.060 1.00 92.62 85 SER A N 1
ATOM 649 C CA . SER A 1 85 ? 11.354 3.056 -9.402 1.00 92.62 85 SER A CA 1
ATOM 650 C C . SER A 1 85 ? 12.366 2.192 -10.153 1.00 92.62 85 SER A C 1
ATOM 652 O O . SER A 1 85 ? 12.107 1.761 -11.271 1.00 92.62 85 SER A O 1
ATOM 654 N N . THR A 1 86 ? 13.467 1.825 -9.494 1.00 92.25 86 THR A N 1
ATOM 655 C CA . THR A 1 86 ? 14.505 0.963 -10.077 1.00 92.25 86 THR A CA 1
ATOM 656 C C . THR A 1 86 ? 13.949 -0.397 -10.513 1.00 92.25 86 THR A C 1
ATOM 658 O O . THR A 1 86 ? 14.379 -0.957 -11.524 1.00 92.25 86 THR A O 1
ATOM 661 N N . ARG A 1 87 ? 12.991 -0.963 -9.766 1.00 91.56 87 ARG A N 1
ATOM 662 C CA . ARG A 1 87 ? 12.333 -2.226 -10.142 1.00 91.56 87 ARG A CA 1
ATOM 663 C C . ARG A 1 87 ? 11.427 -2.048 -11.357 1.00 91.56 87 ARG A C 1
ATOM 665 O O . ARG A 1 87 ? 11.478 -2.889 -12.253 1.00 91.56 87 ARG A O 1
ATOM 672 N N . MET A 1 88 ? 10.659 -0.962 -11.418 1.00 91.31 88 MET A N 1
ATOM 673 C CA . MET A 1 88 ? 9.838 -0.624 -12.588 1.00 91.31 88 MET A CA 1
ATOM 674 C C . MET A 1 88 ? 10.697 -0.392 -13.839 1.00 91.31 88 MET A C 1
ATOM 676 O O . MET A 1 88 ? 10.376 -0.919 -14.906 1.00 91.31 88 MET A O 1
ATOM 680 N N . ASP A 1 89 ? 11.836 0.292 -13.700 1.00 91.31 89 ASP A N 1
ATOM 681 C CA . ASP A 1 89 ? 12.782 0.538 -14.794 1.00 91.31 89 ASP A CA 1
ATOM 682 C C . ASP A 1 89 ? 13.365 -0.773 -15.339 1.00 91.31 89 ASP A C 1
ATOM 684 O O . ASP A 1 89 ? 13.380 -1.003 -16.551 1.00 91.31 89 ASP A O 1
ATOM 688 N N . LYS A 1 90 ? 13.780 -1.688 -14.452 1.00 90.06 90 LYS A N 1
ATOM 689 C CA . LYS A 1 90 ? 14.269 -3.025 -14.842 1.00 90.06 90 LYS A CA 1
ATOM 690 C C . LYS A 1 90 ? 13.178 -3.888 -15.475 1.00 90.06 90 LYS A C 1
ATOM 692 O O . LYS A 1 90 ? 13.452 -4.633 -16.417 1.00 90.06 90 LYS A O 1
ATOM 697 N N . LEU A 1 91 ? 11.946 -3.783 -14.979 1.00 89.38 91 LEU A N 1
ATOM 698 C CA . LEU A 1 91 ? 10.779 -4.433 -15.574 1.00 89.38 91 LEU A CA 1
ATOM 699 C C . LEU A 1 91 ? 10.418 -3.820 -16.940 1.00 89.38 91 LEU A C 1
ATOM 701 O O . LEU A 1 91 ? 9.785 -4.480 -17.764 1.00 89.38 91 LEU A O 1
ATOM 705 N N . GLY A 1 92 ? 10.839 -2.580 -17.199 1.00 89.56 92 GLY A N 1
ATOM 706 C CA . GLY A 1 92 ? 10.532 -1.818 -18.406 1.00 89.56 92 GLY A CA 1
ATOM 707 C C . GLY A 1 92 ? 9.088 -1.317 -18.467 1.00 89.56 92 GLY A C 1
ATOM 708 O O . GLY A 1 92 ? 8.602 -1.033 -19.559 1.00 89.56 92 GLY A O 1
ATOM 709 N N . TRP A 1 93 ? 8.395 -1.255 -17.326 1.00 89.56 93 TRP A N 1
ATOM 710 C CA . TRP A 1 93 ? 6.990 -0.860 -17.224 1.00 89.56 93 TRP A CA 1
ATOM 711 C C . TRP A 1 93 ? 6.745 -0.055 -15.951 1.00 89.56 93 TRP A C 1
ATOM 713 O O . TRP A 1 93 ? 7.096 -0.498 -14.859 1.00 89.56 93 TRP A O 1
ATOM 723 N N . GLN A 1 94 ? 6.058 1.081 -16.087 1.00 90.19 94 GLN A N 1
ATOM 724 C CA . GLN A 1 94 ? 5.446 1.765 -14.950 1.00 90.19 94 GLN A CA 1
ATOM 725 C C . GLN A 1 94 ? 4.102 1.106 -14.641 1.00 90.19 94 GLN A C 1
ATOM 727 O O . GLN A 1 94 ? 3.218 1.032 -15.498 1.00 90.19 94 GLN A O 1
ATOM 732 N N . LEU A 1 95 ? 3.967 0.590 -13.423 1.00 91.69 95 LEU A N 1
ATOM 733 C CA . LEU A 1 95 ? 2.780 -0.121 -12.957 1.00 91.69 95 LEU A CA 1
ATOM 734 C C . LEU A 1 95 ? 2.084 0.694 -11.872 1.00 91.69 95 LEU A C 1
ATOM 736 O O . LEU A 1 95 ? 2.799 1.271 -11.058 1.00 91.69 95 LEU A O 1
ATOM 740 N N . PRO A 1 96 ? 0.741 0.700 -11.794 1.00 93.75 96 PRO A N 1
ATOM 741 C CA . PRO A 1 96 ? 0.054 1.307 -10.660 1.00 93.75 96 PRO A CA 1
ATOM 742 C C . PRO A 1 96 ? 0.539 0.658 -9.359 1.00 93.75 96 PRO A C 1
ATOM 744 O O . PRO A 1 96 ? 0.538 -0.570 -9.230 1.00 93.75 96 PRO A O 1
ATOM 747 N N . LEU A 1 97 ? 1.000 1.488 -8.427 1.00 94.88 97 LEU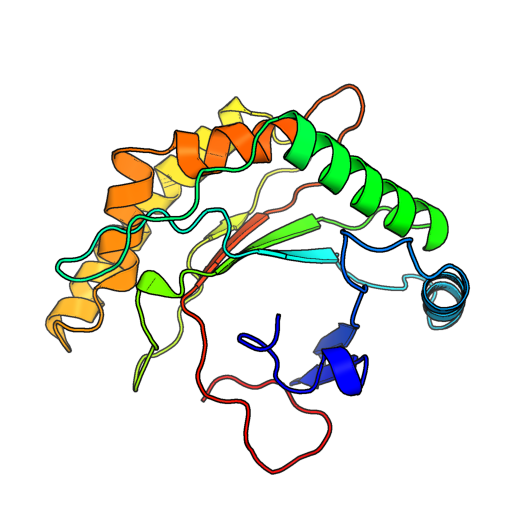 A N 1
ATOM 748 C CA . LEU A 1 97 ? 1.517 1.073 -7.130 1.00 94.88 97 LEU A CA 1
ATOM 749 C C . LEU A 1 97 ? 0.384 1.086 -6.105 1.00 94.88 97 LEU A C 1
ATOM 751 O O . LEU A 1 97 ? -0.244 2.116 -5.884 1.00 94.88 97 LEU A O 1
ATOM 755 N N . TYR A 1 98 ? 0.172 -0.034 -5.434 1.00 95.00 98 TYR A N 1
ATOM 756 C CA . TYR A 1 98 ? -0.732 -0.156 -4.302 1.00 95.00 98 TYR A CA 1
ATOM 757 C C . TYR A 1 98 ? 0.083 -0.346 -3.030 1.00 95.00 98 TYR A C 1
ATOM 759 O O . TYR A 1 98 ? 0.964 -1.205 -2.968 1.00 95.00 98 TYR A O 1
ATOM 767 N N . VAL A 1 99 ? -0.211 0.447 -2.009 1.00 94.69 99 VAL A N 1
ATOM 768 C CA . VAL A 1 99 ? 0.348 0.256 -0.670 1.00 94.69 99 VAL A CA 1
ATOM 769 C C . VAL A 1 99 ? -0.596 -0.654 0.094 1.00 94.69 99 VAL A C 1
ATOM 771 O O . VAL A 1 99 ? -1.772 -0.338 0.235 1.00 94.69 99 VAL A O 1
ATOM 774 N N . TRP A 1 100 ? -0.088 -1.760 0.618 1.00 93.56 100 TRP A N 1
ATOM 775 C CA . TRP A 1 100 ? -0.818 -2.600 1.553 1.00 93.56 100 TRP A CA 1
ATOM 776 C C . TRP A 1 100 ? -0.210 -2.446 2.952 1.00 93.56 100 TRP A C 1
ATOM 778 O O . TRP A 1 100 ? 0.829 -3.032 3.258 1.00 93.56 100 TRP A O 1
ATOM 788 N N . SER A 1 101 ? -0.861 -1.644 3.796 1.00 92.75 101 SER A N 1
ATOM 789 C CA . SER A 1 101 ? -0.523 -1.478 5.207 1.00 92.75 101 SER A CA 1
ATOM 790 C C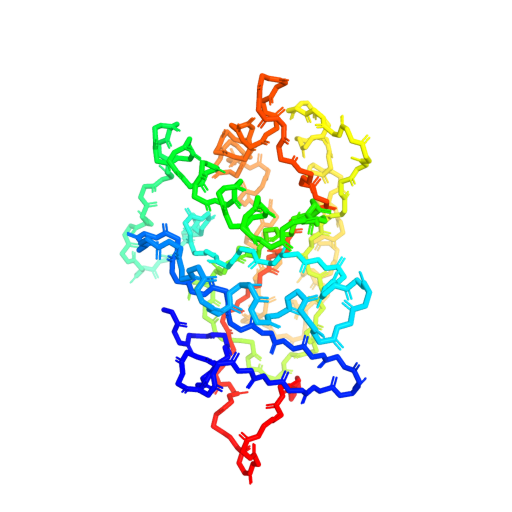 . SER A 1 101 ? -1.100 -2.614 6.046 1.00 92.75 101 SER A C 1
ATOM 792 O O . SER A 1 101 ? -2.316 -2.786 6.149 1.00 92.75 101 SER A O 1
ATOM 794 N N . LEU A 1 102 ? -0.219 -3.386 6.664 1.00 90.44 102 LEU A N 1
ATOM 795 C CA . LEU A 1 102 ? -0.567 -4.419 7.618 1.00 90.44 102 LEU A CA 1
ATOM 796 C C . LEU A 1 102 ? -0.610 -3.878 9.034 1.00 90.44 102 LEU A C 1
ATOM 798 O O . LEU A 1 102 ? 0.313 -3.191 9.457 1.00 90.44 102 LEU A O 1
ATOM 802 N N . HIS A 1 103 ? -1.632 -4.292 9.775 1.00 90.44 103 HIS A N 1
ATOM 803 C CA . HIS A 1 103 ? -1.865 -3.920 11.163 1.00 90.44 103 HIS A CA 1
ATOM 804 C C . HIS A 1 103 ? -1.778 -5.137 12.093 1.00 90.44 103 HIS A C 1
ATOM 806 O O . HIS A 1 103 ? -2.804 -5.604 12.598 1.00 90.44 103 HIS A O 1
ATOM 812 N N . PRO A 1 104 ? -0.581 -5.721 12.305 1.00 86.62 104 PRO A N 1
ATOM 813 C CA . PRO A 1 104 ? -0.405 -6.855 13.212 1.00 86.62 104 PRO A CA 1
AT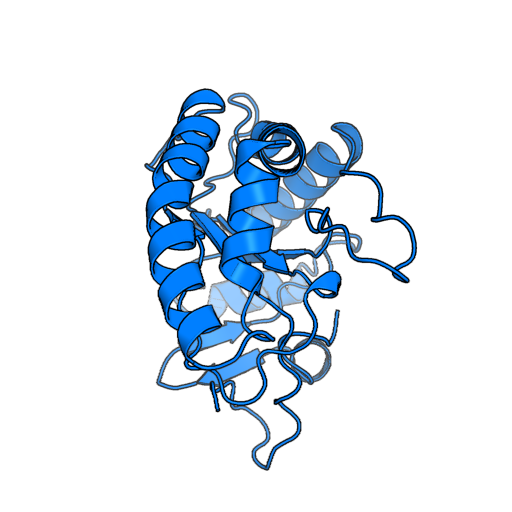OM 814 C C . PRO A 1 104 ? -0.846 -6.581 14.647 1.00 86.62 104 PRO A C 1
ATOM 816 O O . PRO A 1 104 ? -1.242 -7.514 15.348 1.00 86.62 104 PRO A O 1
ATOM 819 N N . ARG A 1 105 ? -0.839 -5.319 15.077 1.00 86.81 105 ARG A N 1
ATOM 820 C CA . ARG A 1 105 ? -1.270 -4.914 16.420 1.00 86.81 105 ARG A CA 1
ATOM 821 C C . ARG A 1 105 ? -2.777 -5.070 16.628 1.00 86.81 105 ARG A C 1
ATOM 823 O O . ARG A 1 105 ? -3.221 -5.157 17.767 1.00 86.81 105 ARG A O 1
ATOM 830 N N . ALA A 1 106 ? -3.556 -5.175 15.550 1.00 83.88 106 ALA A N 1
ATOM 831 C CA . ALA A 1 106 ? -4.986 -5.467 15.609 1.00 83.88 106 ALA A CA 1
ATOM 832 C C . ALA A 1 106 ? -5.309 -6.968 15.752 1.00 83.88 106 ALA A C 1
ATOM 834 O O . ALA A 1 106 ? -6.483 -7.332 15.772 1.00 83.88 106 ALA A O 1
ATOM 835 N N . GLY A 1 107 ? -4.311 -7.853 15.846 1.00 79.69 107 GLY A N 1
ATOM 836 C CA . GLY A 1 107 ? -4.536 -9.297 15.942 1.00 79.69 107 GLY A CA 1
ATOM 837 C C . GLY A 1 107 ? -5.013 -9.924 14.627 1.00 79.69 107 GLY A C 1
ATOM 838 O O . GLY A 1 107 ? -4.807 -9.366 13.552 1.00 79.69 107 GLY A O 1
ATOM 839 N N . GLN A 1 108 ? -5.619 -11.111 14.711 1.00 72.62 108 GLN A N 1
ATOM 840 C CA . GLN A 1 108 ? -6.047 -11.910 13.556 1.00 72.62 108 GLN A CA 1
ATOM 841 C C . GLN A 1 108 ? -7.567 -11.802 13.327 1.00 72.62 108 GLN A C 1
ATOM 843 O O . GLN A 1 108 ? -8.325 -11.792 14.301 1.00 72.62 108 GLN A O 1
ATOM 848 N N . PRO A 1 109 ? -8.048 -11.779 12.068 1.00 64.75 109 PRO A N 1
ATOM 849 C CA . PRO A 1 109 ? -9.470 -11.742 11.737 1.00 64.75 109 PRO A CA 1
ATOM 850 C C . PRO A 1 109 ? -10.102 -13.139 11.879 1.00 64.75 109 PRO A C 1
ATOM 852 O O . PRO A 1 109 ? -10.537 -13.744 10.904 1.00 64.75 109 PRO A O 1
ATOM 855 N N . GLU A 1 110 ? -10.141 -13.699 13.088 1.00 63.97 110 GLU A N 1
ATOM 856 C CA . GLU A 1 110 ? -10.769 -15.006 13.326 1.00 63.97 110 GLU A CA 1
ATOM 857 C C . GLU A 1 110 ? -12.293 -14.936 13.118 1.00 63.97 110 GLU A C 1
ATOM 859 O O . GLU A 1 110 ? -12.991 -14.208 13.831 1.00 63.97 110 GLU A O 1
ATOM 864 N N . GLY A 1 111 ? -12.805 -15.713 12.154 1.00 56.34 111 GLY A N 1
ATOM 865 C CA . GLY A 1 111 ? -14.243 -15.872 11.895 1.00 56.34 111 GLY A CA 1
ATOM 866 C C . GLY A 1 111 ? -14.923 -14.677 11.216 1.00 56.34 111 GLY A C 1
ATOM 867 O O . GLY A 1 111 ? -16.150 -14.599 11.218 1.00 56.34 111 GLY A O 1
ATOM 868 N N . ARG A 1 112 ? -14.155 -13.736 10.649 1.00 62.72 112 ARG A N 1
ATOM 869 C CA . ARG A 1 112 ? -14.676 -12.496 10.051 1.00 62.72 112 ARG A CA 1
ATOM 870 C C . ARG A 1 112 ? -14.760 -12.591 8.527 1.00 62.72 112 ARG A C 1
ATOM 872 O O . ARG A 1 112 ? -13.808 -13.002 7.873 1.00 62.72 112 ARG A O 1
ATOM 879 N N . ILE A 1 113 ? -15.839 -12.067 7.941 1.00 57.00 113 ILE A N 1
ATOM 880 C CA . ILE A 1 113 ? -15.874 -11.759 6.503 1.00 57.00 113 ILE A CA 1
ATOM 881 C C . ILE A 1 113 ? -14.858 -10.642 6.237 1.00 57.00 113 ILE A C 1
ATOM 883 O O . ILE A 1 113 ? -15.023 -9.511 6.701 1.00 57.00 113 ILE A O 1
ATOM 887 N N . THR A 1 114 ? -13.789 -10.952 5.506 1.00 59.41 114 THR A N 1
ATOM 888 C CA . THR A 1 114 ? -12.749 -9.963 5.217 1.00 59.41 114 THR A CA 1
ATOM 889 C C . THR A 1 114 ? -13.254 -8.945 4.199 1.00 59.41 114 THR A C 1
ATOM 891 O O . THR A 1 114 ? -13.381 -9.233 3.014 1.00 59.41 114 THR A O 1
ATOM 894 N N . GLN A 1 115 ? -13.562 -7.742 4.678 1.00 66.12 115 GLN A N 1
ATOM 895 C CA . GLN A 1 115 ? -13.893 -6.587 3.845 1.00 66.12 115 GLN A CA 1
ATOM 896 C C . GLN A 1 115 ? -12.632 -5.776 3.548 1.00 66.12 115 GLN A C 1
ATOM 898 O O . GLN A 1 115 ? -11.764 -5.631 4.416 1.00 66.12 115 GLN A O 1
ATOM 903 N N . ALA A 1 116 ? -12.545 -5.255 2.325 1.00 68.94 116 ALA A N 1
ATOM 904 C CA . ALA A 1 116 ? -11.469 -4.366 1.917 1.00 68.94 116 ALA A CA 1
ATOM 905 C C . ALA A 1 116 ? -11.594 -3.031 2.665 1.00 68.94 116 ALA A C 1
ATOM 907 O O . ALA A 1 116 ? -12.572 -2.311 2.485 1.00 68.94 116 ALA A O 1
ATOM 908 N N . ALA A 1 117 ? -10.602 -2.707 3.493 1.00 87.38 117 ALA A N 1
ATOM 909 C CA . ALA A 1 117 ? -10.451 -1.387 4.089 1.00 87.38 117 ALA A CA 1
ATOM 910 C C . ALA A 1 117 ? -9.382 -0.638 3.296 1.00 87.38 117 ALA A C 1
ATOM 912 O O . ALA A 1 117 ? -8.237 -1.075 3.251 1.00 87.38 117 ALA A O 1
ATOM 913 N N . GLY A 1 118 ? -9.734 0.451 2.622 1.00 91.81 118 GLY A N 1
ATOM 914 C CA . GLY A 1 118 ? -8.784 1.173 1.783 1.00 91.81 118 GLY A CA 1
ATOM 915 C C . GLY A 1 118 ? -9.451 2.113 0.797 1.00 91.81 118 GLY A C 1
ATOM 916 O O . GLY A 1 118 ? -10.669 2.105 0.639 1.00 91.81 118 GLY A O 1
ATOM 917 N N . CYS A 1 119 ? -8.637 2.907 0.113 1.00 92.38 119 CYS A N 1
ATOM 918 C CA . CYS A 1 119 ? -9.086 3.859 -0.894 1.00 92.38 119 CYS A CA 1
ATOM 919 C C . CYS A 1 119 ? -8.234 3.752 -2.162 1.00 92.38 119 CYS A C 1
ATOM 921 O O . CYS A 1 119 ? -7.026 3.498 -2.111 1.00 92.38 119 CYS A O 1
ATOM 923 N N . LEU A 1 120 ? -8.868 3.986 -3.310 1.00 93.88 120 LEU A N 1
ATOM 924 C CA . LEU A 1 120 ? -8.171 4.187 -4.576 1.00 93.88 120 LEU A CA 1
ATOM 925 C C . LEU A 1 120 ? -7.823 5.664 -4.730 1.00 93.88 120 LEU A C 1
ATOM 927 O O . LEU A 1 120 ? -8.600 6.537 -4.352 1.00 93.88 120 LEU A O 1
ATOM 931 N N . LEU A 1 121 ? -6.658 5.936 -5.304 1.00 92.94 121 LEU A N 1
ATOM 932 C CA . LEU A 1 121 ? -6.210 7.292 -5.578 1.00 92.94 121 LEU A CA 1
ATOM 933 C C . LEU A 1 121 ? -6.445 7.627 -7.055 1.00 92.94 121 LEU A C 1
ATOM 935 O O . LEU A 1 121 ? -6.179 6.792 -7.926 1.00 92.94 121 LEU A O 1
ATOM 939 N N . PRO A 1 122 ? -6.928 8.842 -7.365 1.00 88.88 122 PRO A N 1
ATOM 940 C CA . PRO A 1 122 ? -7.055 9.283 -8.746 1.00 88.88 122 PRO A CA 1
ATOM 941 C C . PRO A 1 122 ? -5.679 9.373 -9.419 1.00 88.88 122 PRO A C 1
ATOM 943 O O . PRO A 1 122 ? -4.654 9.586 -8.770 1.00 88.88 122 PRO A O 1
ATOM 946 N N . ALA A 1 123 ? -5.649 9.255 -10.747 1.00 84.12 123 ALA A N 1
ATOM 947 C CA . ALA A 1 123 ? -4.414 9.429 -11.506 1.00 84.12 123 ALA A CA 1
ATOM 948 C C . ALA A 1 123 ? -3.819 10.827 -11.255 1.00 84.12 123 ALA A C 1
ATOM 950 O O . ALA A 1 123 ? -4.514 11.834 -11.382 1.00 84.12 123 ALA A O 1
ATOM 951 N N . GLY A 1 124 ? -2.533 10.887 -10.896 1.00 80.62 124 GLY A N 1
ATOM 952 C CA . GLY A 1 124 ? -1.871 12.148 -10.550 1.00 80.62 124 GLY A CA 1
ATOM 953 C C . GLY A 1 124 ? -2.288 12.725 -9.192 1.00 80.62 124 GLY A C 1
ATOM 954 O O . GLY A 1 124 ? -2.189 13.938 -9.001 1.00 80.62 124 GLY A O 1
ATOM 955 N N . CYS A 1 125 ? -2.766 11.877 -8.271 1.00 86.88 125 CYS A N 1
ATOM 956 C CA . CYS A 1 125 ? -3.066 12.253 -6.891 1.00 86.88 125 CYS A CA 1
ATOM 957 C C . CYS A 1 125 ? -1.904 13.035 -6.260 1.00 86.88 125 CYS A C 1
ATOM 959 O O . CYS A 1 125 ? -0.739 12.663 -6.396 1.00 86.88 125 CYS A O 1
ATOM 961 N N . ARG A 1 126 ? -2.240 14.130 -5.576 1.00 88.19 126 ARG A N 1
ATOM 962 C CA . ARG A 1 126 ? -1.297 14.944 -4.805 1.00 88.19 126 ARG A CA 1
ATOM 963 C C . ARG A 1 126 ? -1.427 14.638 -3.321 1.00 88.19 126 ARG A C 1
ATOM 965 O O . ARG A 1 126 ? -2.373 13.981 -2.890 1.00 88.19 126 ARG A O 1
ATOM 972 N N . THR A 1 127 ? -0.493 15.167 -2.549 1.00 88.25 127 THR A N 1
ATOM 973 C CA . THR A 1 127 ? -0.445 15.078 -1.088 1.00 88.25 127 THR A CA 1
ATOM 974 C C . THR A 1 127 ? -1.769 15.457 -0.426 1.00 88.25 127 THR A C 1
ATOM 976 O O . THR A 1 127 ? -2.249 14.730 0.444 1.00 88.25 127 THR A O 1
ATOM 979 N N . GLU A 1 128 ? -2.421 16.525 -0.891 1.00 89.62 128 GLU A N 1
ATOM 980 C CA . GLU A 1 128 ? -3.720 16.968 -0.367 1.00 89.62 128 GLU A CA 1
ATOM 981 C C . GLU A 1 128 ? -4.827 15.963 -0.707 1.00 89.62 128 GLU A C 1
ATOM 983 O O . GLU A 1 128 ? -5.617 15.583 0.155 1.00 89.62 128 GLU A O 1
ATOM 988 N N . GLY A 1 129 ? -4.827 15.459 -1.945 1.00 91.44 129 GLY A N 1
ATOM 989 C CA . GLY A 1 129 ? -5.798 14.469 -2.405 1.00 91.44 129 GLY A CA 1
ATOM 990 C C . GLY A 1 129 ? -5.711 13.154 -1.629 1.00 91.44 129 GLY A C 1
ATOM 991 O O . GLY A 1 129 ? -6.737 12.538 -1.362 1.00 91.44 129 GLY A O 1
ATOM 992 N N . LEU A 1 130 ? -4.514 12.736 -1.208 1.00 93.25 130 LEU A N 1
ATOM 993 C CA . LEU A 1 130 ? -4.349 11.564 -0.346 1.00 93.25 130 LEU A CA 1
ATOM 994 C C . LEU A 1 130 ? -5.029 11.768 1.015 1.00 93.25 130 LEU A C 1
ATOM 996 O O . LEU A 1 130 ? -5.741 10.879 1.483 1.00 93.25 130 LEU A O 1
ATOM 1000 N N . ALA A 1 131 ? -4.822 12.927 1.645 1.00 93.38 131 ALA A N 1
ATOM 1001 C CA . ALA A 1 131 ? -5.443 13.240 2.930 1.00 93.38 131 ALA A CA 1
ATOM 1002 C C . ALA A 1 131 ? -6.977 13.286 2.820 1.00 93.38 131 ALA A C 1
ATOM 1004 O O . ALA A 1 131 ? -7.672 12.751 3.684 1.00 93.38 131 ALA A O 1
ATOM 1005 N N . GLU A 1 132 ? -7.505 13.855 1.734 1.00 94.38 132 GLU A N 1
ATOM 1006 C CA . GLU A 1 132 ? -8.942 13.866 1.445 1.00 94.38 132 GLU A CA 1
ATOM 1007 C C . GLU A 1 132 ? -9.509 12.452 1.267 1.00 94.38 132 GLU A C 1
ATOM 1009 O O . GLU A 1 132 ? -10.544 12.139 1.855 1.00 94.38 132 GLU A O 1
ATOM 1014 N N . GLN A 1 133 ? -8.828 11.576 0.516 1.00 94.88 133 GLN A N 1
ATOM 1015 C CA . GLN A 1 133 ? -9.272 10.190 0.320 1.00 94.88 133 GLN A CA 1
ATOM 1016 C C . GLN A 1 133 ? -9.270 9.389 1.627 1.00 94.88 133 GLN A C 1
ATOM 1018 O O . GLN A 1 133 ? -10.224 8.660 1.899 1.00 94.88 133 GLN A O 1
ATOM 1023 N N . LEU A 1 134 ? -8.240 9.546 2.466 1.00 94.31 134 LEU A N 1
ATOM 1024 C CA . LEU A 1 134 ? -8.203 8.884 3.773 1.00 94.31 134 LEU A CA 1
ATOM 1025 C C . LEU A 1 134 ? -9.281 9.424 4.715 1.00 94.31 134 LEU A C 1
ATOM 1027 O O . LEU A 1 134 ? -9.911 8.639 5.417 1.00 94.31 134 LEU A O 1
ATOM 1031 N N . SER A 1 135 ? -9.544 10.733 4.696 1.00 95.12 135 SER A N 1
ATOM 1032 C CA . SER A 1 135 ? -10.638 11.340 5.462 1.00 95.12 135 SER A CA 1
ATOM 1033 C C . SER A 1 135 ? -12.004 10.811 5.012 1.00 95.12 135 SER A C 1
ATOM 1035 O O . SER A 1 135 ? -12.809 10.391 5.845 1.00 95.12 135 SER A O 1
ATOM 1037 N N . ALA A 1 136 ? -12.236 10.729 3.697 1.00 95.00 136 ALA A N 1
ATOM 1038 C CA . ALA A 1 136 ? -13.469 10.205 3.108 1.00 95.00 136 ALA A CA 1
ATOM 1039 C C . ALA A 1 136 ? -13.700 8.711 3.393 1.00 95.00 136 ALA A C 1
ATOM 1041 O O . ALA A 1 136 ? -14.844 8.267 3.388 1.00 95.00 136 ALA A O 1
ATOM 1042 N N . LEU A 1 137 ? -12.641 7.949 3.682 1.00 94.31 137 LEU A N 1
ATOM 1043 C CA . LEU A 1 137 ? -12.725 6.542 4.073 1.00 94.31 137 LEU A CA 1
ATOM 1044 C C . LEU A 1 137 ? -13.235 6.359 5.520 1.00 94.31 137 LEU A C 1
ATOM 1046 O O . LEU A 1 137 ? -13.842 5.337 5.842 1.00 94.31 137 LEU A O 1
ATOM 1050 N N . THR A 1 138 ? -13.014 7.337 6.408 1.00 94.56 138 THR A N 1
ATOM 1051 C CA . THR A 1 138 ? -13.310 7.200 7.850 1.00 94.56 138 THR A CA 1
ATOM 1052 C C . THR A 1 138 ? -14.783 6.924 8.201 1.00 94.56 138 THR A C 1
ATOM 1054 O O . THR A 1 138 ? -15.013 6.094 9.091 1.00 94.56 138 THR A O 1
ATOM 1057 N N . PRO A 1 139 ? -15.803 7.516 7.540 1.00 94.12 139 PRO A N 1
ATOM 1058 C CA . PRO A 1 139 ? -17.202 7.238 7.862 1.00 94.12 139 PRO A CA 1
ATOM 1059 C C . PRO A 1 139 ? -17.603 5.803 7.507 1.00 94.12 139 PRO A C 1
ATOM 1061 O O . PRO A 1 139 ? -18.295 5.150 8.290 1.00 94.12 139 PRO A O 1
ATOM 1064 N N . ASP A 1 140 ? -17.117 5.287 6.375 1.00 92.62 140 ASP A N 1
ATOM 1065 C CA . ASP A 1 140 ? -17.385 3.915 5.933 1.00 92.62 140 ASP A CA 1
ATOM 1066 C C . ASP A 1 140 ? -16.736 2.900 6.877 1.00 92.62 140 ASP A C 1
ATOM 1068 O O . ASP A 1 140 ? -17.399 1.957 7.317 1.00 92.62 140 ASP A O 1
ATOM 1072 N N . LEU A 1 141 ? -15.478 3.136 7.275 1.00 92.62 141 LEU A N 1
ATOM 1073 C CA . LEU A 1 141 ? -14.798 2.318 8.286 1.00 92.62 141 LEU A CA 1
ATOM 1074 C C . LEU A 1 141 ? -15.552 2.320 9.618 1.00 92.62 141 LEU A C 1
ATOM 1076 O O . LEU A 1 141 ? -15.687 1.275 10.251 1.00 92.62 141 LEU A O 1
ATOM 1080 N N . THR A 1 142 ? -16.075 3.477 10.029 1.00 92.81 142 THR A N 1
ATOM 1081 C CA . THR A 1 142 ? -16.836 3.609 11.277 1.00 92.81 142 THR A CA 1
ATOM 1082 C C . THR A 1 142 ? -18.152 2.836 11.208 1.00 92.81 142 THR A C 1
ATOM 1084 O O . THR A 1 142 ? -18.469 2.071 12.120 1.00 92.81 142 THR A O 1
ATOM 1087 N N . SER A 1 143 ? -18.907 2.989 10.117 1.00 91.31 143 SER A N 1
ATOM 1088 C CA . SER A 1 143 ? -20.183 2.295 9.914 1.00 91.31 143 SER A CA 1
ATOM 1089 C C . SER A 1 143 ? -19.999 0.774 9.876 1.00 91.31 143 SER A C 1
ATOM 1091 O O . SER A 1 143 ? -20.656 0.043 10.622 1.00 91.31 143 SER A O 1
ATOM 1093 N N . GLN A 1 144 ? -19.044 0.297 9.071 1.00 88.94 144 GLN A N 1
ATOM 1094 C CA . GLN A 1 144 ? -18.725 -1.127 8.958 1.00 88.94 144 GLN A CA 1
ATOM 1095 C C . GLN A 1 144 ? -18.151 -1.686 10.266 1.00 88.94 144 GLN A C 1
ATOM 1097 O O . GLN A 1 144 ? -18.529 -2.774 10.698 1.00 88.94 144 GLN A O 1
ATOM 1102 N N . GLY A 1 145 ? -17.266 -0.941 10.929 1.00 88.75 145 GLY A N 1
ATOM 1103 C CA . GLY A 1 145 ? -16.671 -1.335 12.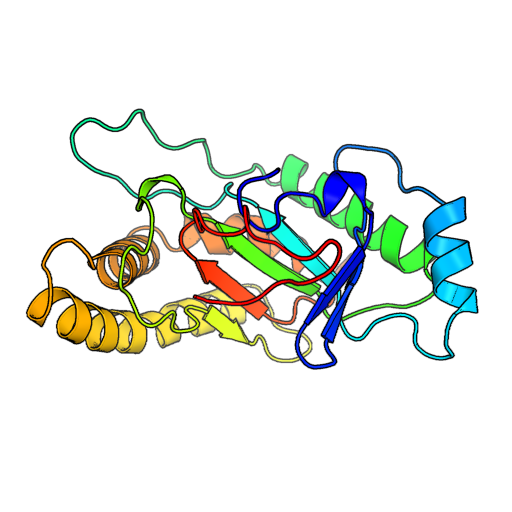203 1.00 88.75 145 GLY A CA 1
ATOM 1104 C C . GLY A 1 145 ? -17.695 -1.446 13.331 1.00 88.75 145 GLY A C 1
ATOM 1105 O O . GLY A 1 145 ? -17.625 -2.376 14.137 1.00 88.75 145 GLY A O 1
ATOM 1106 N N . LEU A 1 146 ? -18.692 -0.557 13.359 1.00 90.00 146 LEU A N 1
ATOM 1107 C CA . LEU A 1 146 ? -19.790 -0.631 14.319 1.00 90.00 146 LEU A CA 1
ATOM 1108 C C . LEU A 1 146 ? -20.632 -1.893 14.093 1.00 90.00 146 LEU A C 1
ATOM 1110 O O . LEU A 1 146 ? -20.892 -2.625 15.045 1.00 90.00 146 LEU A O 1
ATOM 1114 N N . GLN A 1 147 ? -20.988 -2.192 12.838 1.00 85.62 147 GLN A N 1
ATOM 1115 C CA . GLN A 1 147 ? -21.711 -3.421 12.489 1.00 85.62 147 GLN A CA 1
ATOM 1116 C C . GLN A 1 147 ? -20.945 -4.684 12.905 1.00 85.62 147 GLN A C 1
ATOM 1118 O O . GLN A 1 147 ? -21.546 -5.620 13.430 1.00 85.62 147 GLN A O 1
ATOM 1123 N N . GLN A 1 148 ? -19.623 -4.704 12.714 1.00 82.38 148 GLN A N 1
ATOM 1124 C CA . GLN A 1 148 ? -18.773 -5.830 13.110 1.00 82.38 148 GLN A CA 1
ATOM 1125 C C . GLN A 1 148 ? -18.718 -6.002 14.633 1.00 82.38 148 GLN A C 1
ATOM 1127 O O . GLN A 1 148 ? -18.897 -7.109 15.140 1.00 82.38 148 GLN A O 1
ATOM 1132 N N . THR A 1 149 ? -18.561 -4.900 15.368 1.00 84.75 149 THR A N 1
ATOM 1133 C CA . THR A 1 149 ? -18.483 -4.915 16.838 1.00 84.75 149 THR A CA 1
ATOM 1134 C C . THR A 1 149 ? -19.808 -5.347 17.478 1.00 84.75 149 THR A C 1
ATOM 1136 O O . THR A 1 149 ? -19.803 -5.963 18.543 1.00 84.75 149 THR A O 1
ATOM 1139 N N . CYS A 1 150 ? -20.947 -5.075 16.827 1.00 79.94 150 CYS A N 1
ATOM 1140 C CA . CYS A 1 150 ? -22.251 -5.589 17.255 1.00 79.94 150 CYS A CA 1
ATOM 1141 C C . CYS A 1 150 ? -22.352 -7.122 17.181 1.00 79.94 150 CYS A C 1
ATOM 1143 O O . CYS A 1 150 ? -23.116 -7.700 17.951 1.00 79.94 150 CYS A O 1
ATOM 1145 N N . GLY A 1 151 ? -21.620 -7.770 16.268 1.00 78.25 151 GLY A N 1
ATOM 1146 C CA . GLY A 1 151 ? -21.538 -9.229 16.193 1.00 78.25 151 GLY A CA 1
ATOM 1147 C C . GLY A 1 151 ? -20.613 -9.787 17.271 1.00 78.25 151 GLY A C 1
ATOM 1148 O O . GLY A 1 151 ? -21.048 -10.543 18.138 1.00 78.25 151 GLY A O 1
ATOM 1149 N N . GLU A 1 152 ? -19.346 -9.370 17.250 1.00 75.94 152 GLU A N 1
ATOM 1150 C CA . GLU A 1 152 ? -18.354 -9.747 18.257 1.00 75.94 152 GLU A CA 1
ATOM 1151 C C . GLU A 1 152 ? -17.440 -8.558 18.579 1.00 75.94 152 GLU A C 1
ATOM 1153 O O . GLU A 1 152 ? -16.789 -7.993 17.704 1.00 75.94 152 GLU A O 1
ATOM 1158 N N . VAL A 1 153 ? -17.317 -8.210 19.865 1.00 76.06 153 VAL A N 1
ATOM 1159 C CA . VAL A 1 153 ? -16.558 -7.025 20.325 1.00 76.06 153 VAL A CA 1
ATOM 1160 C C . VAL A 1 153 ? -15.078 -7.060 19.914 1.00 76.06 153 VAL A C 1
ATOM 1162 O O . VAL A 1 153 ? -14.440 -6.018 19.771 1.00 76.06 153 VAL A O 1
ATOM 1165 N N . LYS A 1 154 ? -14.524 -8.257 19.683 1.00 76.38 154 LYS A N 1
ATOM 1166 C CA . LYS A 1 154 ? -13.147 -8.429 19.201 1.00 76.38 154 LYS A CA 1
ATOM 1167 C C . LYS A 1 154 ? -12.937 -7.962 17.754 1.00 76.38 154 LYS A C 1
ATOM 1169 O O . LYS A 1 154 ? -11.796 -7.757 17.353 1.00 76.38 154 LYS A O 1
ATOM 1174 N N . HIS A 1 155 ? -13.994 -7.750 16.966 1.00 81.31 155 HIS A N 1
ATOM 1175 C CA . HIS A 1 155 ? -13.906 -7.255 15.585 1.00 81.31 155 HIS A CA 1
ATOM 1176 C C . HIS A 1 155 ? -13.878 -5.718 15.522 1.00 81.31 155 HIS A C 1
ATOM 1178 O O . HIS A 1 155 ? -14.655 -5.093 14.806 1.00 81.31 155 HIS A O 1
ATOM 1184 N N . ASN A 1 156 ? -12.960 -5.097 16.266 1.00 86.75 156 ASN A N 1
ATOM 1185 C CA . ASN A 1 156 ? -12.866 -3.636 16.384 1.00 86.75 156 ASN A CA 1
ATOM 1186 C C . ASN A 1 156 ? -11.827 -2.984 15.447 1.00 86.75 156 ASN A C 1
ATOM 1188 O O . ASN A 1 156 ? -11.657 -1.768 15.496 1.00 86.75 156 ASN A O 1
ATOM 1192 N N . PHE A 1 157 ? -11.157 -3.755 14.580 1.00 89.62 157 PHE A N 1
ATOM 1193 C CA . PHE A 1 157 ? -10.078 -3.262 13.711 1.00 89.62 157 PHE A CA 1
ATOM 1194 C C . PHE A 1 157 ? -10.472 -2.039 12.873 1.00 89.62 157 PHE A C 1
ATOM 1196 O O . PHE A 1 157 ? -9.719 -1.075 12.805 1.00 89.62 157 PHE A O 1
ATOM 1203 N N . LEU A 1 158 ? -11.652 -2.044 12.243 1.00 91.75 158 LEU A N 1
ATOM 1204 C CA . LEU A 1 158 ? -12.066 -0.907 11.413 1.00 91.75 158 LEU A CA 1
ATOM 1205 C C . LEU A 1 158 ? -12.305 0.360 12.243 1.00 91.75 158 LEU A C 1
ATOM 1207 O O . LEU A 1 158 ? -12.022 1.456 11.770 1.00 91.75 158 LEU A O 1
ATOM 1211 N N . LEU A 1 159 ? -12.778 0.212 13.485 1.00 92.00 159 LEU A N 1
ATOM 1212 C CA . LEU A 1 159 ? -12.973 1.335 14.402 1.00 92.00 159 LEU A CA 1
ATOM 1213 C C . LEU A 1 159 ? -11.637 1.888 14.897 1.00 92.00 159 LEU A C 1
ATOM 1215 O O . LEU A 1 159 ? -11.461 3.102 14.938 1.00 92.00 159 LEU A O 1
ATOM 1219 N N . THR A 1 160 ? -10.686 1.017 15.242 1.00 92.00 160 THR A N 1
ATOM 1220 C CA . THR A 1 160 ? -9.352 1.446 15.686 1.00 92.00 160 THR A CA 1
ATOM 1221 C C . THR A 1 160 ? -8.547 2.059 14.539 1.00 92.00 160 THR A C 1
ATOM 1223 O O . THR A 1 160 ? -7.865 3.060 14.742 1.00 92.00 160 THR A O 1
ATOM 1226 N N . LEU A 1 161 ? -8.697 1.540 13.316 1.00 93.56 161 LEU A N 1
ATOM 1227 C CA . LEU A 1 161 ? -8.147 2.150 12.107 1.00 93.56 161 LEU A CA 1
ATOM 1228 C C . LEU A 1 161 ? -8.779 3.519 11.822 1.00 93.56 161 LEU A C 1
ATOM 1230 O O . LEU A 1 161 ? -8.054 4.470 11.536 1.00 93.56 161 LEU A O 1
ATOM 1234 N N . ALA A 1 162 ? -10.108 3.642 11.912 1.00 94.69 162 ALA A N 1
ATOM 1235 C CA . ALA A 1 162 ? -10.786 4.925 11.738 1.00 94.69 162 ALA A CA 1
ATOM 1236 C C . ALA A 1 162 ? -10.300 5.957 12.767 1.00 94.69 162 ALA A C 1
ATOM 1238 O O . ALA A 1 162 ? -9.988 7.085 12.392 1.00 94.69 162 ALA A O 1
ATOM 1239 N N . ASP A 1 163 ? -10.165 5.567 14.038 1.00 94.25 163 ASP A N 1
ATOM 1240 C CA . ASP A 1 163 ? -9.643 6.440 15.096 1.00 94.25 163 ASP A CA 1
ATOM 1241 C C . ASP A 1 163 ? -8.200 6.895 14.806 1.00 94.25 163 ASP A C 1
ATOM 1243 O O . ASP A 1 163 ? -7.920 8.092 14.896 1.00 94.25 163 ASP A O 1
ATOM 1247 N N . GLN A 1 164 ? -7.315 5.993 14.351 1.00 94.12 164 GLN A N 1
ATOM 1248 C CA . GLN A 1 164 ? -5.955 6.357 13.921 1.00 94.12 164 GLN A CA 1
ATOM 1249 C C . GLN A 1 164 ? -5.982 7.374 12.771 1.00 94.12 164 GLN A C 1
ATOM 1251 O O . GLN A 1 164 ? -5.277 8.380 12.827 1.00 94.12 164 GLN A O 1
ATOM 1256 N N . LEU A 1 165 ? -6.792 7.139 11.733 1.00 95.12 165 LEU A N 1
ATOM 1257 C CA . LEU A 1 165 ? -6.872 8.036 10.574 1.00 95.12 165 LEU A CA 1
ATOM 1258 C C . LEU A 1 165 ? -7.474 9.406 10.923 1.00 95.12 165 LEU A C 1
ATOM 1260 O O . LEU A 1 165 ? -7.127 10.396 10.285 1.00 95.12 165 LEU A O 1
ATOM 1264 N N . ILE A 1 166 ? -8.343 9.479 11.934 1.00 94.94 166 ILE A N 1
ATOM 1265 C CA . ILE A 1 166 ? -8.932 10.737 12.414 1.00 94.94 166 ILE A CA 1
ATOM 1266 C C . ILE A 1 166 ? -7.943 11.514 13.290 1.00 94.94 166 ILE A C 1
ATOM 1268 O O . ILE A 1 166 ? -7.794 12.725 13.126 1.00 94.94 166 ILE A O 1
ATOM 1272 N N . ARG A 1 167 ? -7.288 10.844 14.245 1.00 94.31 167 ARG A N 1
ATOM 1273 C CA . ARG A 1 167 ? -6.422 11.501 15.239 1.00 94.31 167 ARG A CA 1
ATOM 1274 C C . ARG A 1 167 ? -5.022 11.778 14.717 1.00 94.31 167 ARG A C 1
ATOM 1276 O O . ARG A 1 167 ? -4.442 12.813 15.039 1.00 94.31 167 ARG A O 1
ATOM 1283 N N . GLU A 1 168 ? -4.481 10.854 13.934 1.00 94.19 168 GLU A N 1
ATOM 1284 C CA . GLU A 1 168 ? -3.104 10.881 13.450 1.00 94.19 168 GLU A CA 1
ATOM 1285 C C . GLU A 1 168 ? -3.006 10.559 11.947 1.00 94.19 168 GLU A C 1
ATOM 1287 O O . GLU A 1 168 ? -2.237 9.674 11.553 1.00 94.19 168 GLU A O 1
ATOM 1292 N N . PRO A 1 169 ? -3.725 11.280 11.060 1.00 93.44 169 PRO A N 1
ATOM 1293 C CA . PRO A 1 169 ? -3.655 11.049 9.613 1.00 93.44 169 PRO A CA 1
ATOM 1294 C C . PRO A 1 169 ? -2.222 11.141 9.067 1.00 93.44 169 PRO A C 1
ATOM 1296 O O . PRO A 1 169 ? -1.853 10.400 8.155 1.00 93.44 169 PRO A O 1
ATOM 1299 N N . GLN A 1 170 ? -1.383 11.994 9.667 1.00 94.31 170 GLN A N 1
ATOM 1300 C CA . GLN A 1 170 ? 0.032 12.167 9.328 1.00 94.31 170 GLN A CA 1
ATOM 1301 C C . GLN A 1 170 ? 0.875 10.897 9.480 1.00 94.31 170 GLN A C 1
ATOM 1303 O O . GLN A 1 170 ? 1.901 10.786 8.812 1.00 94.31 170 GLN A O 1
ATOM 1308 N N . SER A 1 171 ? 0.440 9.928 10.294 1.00 94.06 171 SER A N 1
ATOM 1309 C CA . SER A 1 171 ? 1.113 8.626 10.408 1.00 94.06 171 SER A CA 1
ATOM 1310 C C . SER A 1 171 ? 1.139 7.850 9.086 1.00 94.06 171 SER A C 1
ATOM 1312 O O . SER A 1 171 ? 2.031 7.031 8.868 1.00 94.06 171 SER A O 1
ATOM 1314 N N . VAL A 1 172 ? 0.192 8.146 8.189 1.00 95.00 172 VAL A N 1
ATOM 1315 C CA . VAL A 1 172 ? 0.064 7.542 6.858 1.00 95.00 172 VAL A CA 1
ATOM 1316 C C . VAL A 1 172 ? 0.345 8.569 5.760 1.00 95.00 172 VAL A C 1
ATOM 1318 O O . VAL A 1 172 ? 1.101 8.290 4.828 1.00 95.00 172 VAL A O 1
ATOM 1321 N N . THR A 1 173 ? -0.234 9.772 5.853 1.00 95.25 173 THR A N 1
ATOM 1322 C CA . THR A 1 173 ? -0.147 10.767 4.774 1.00 95.25 173 THR A CA 1
ATOM 1323 C C . THR A 1 173 ? 1.260 11.317 4.602 1.00 95.25 173 THR A C 1
ATOM 1325 O O . THR A 1 173 ? 1.694 11.467 3.461 1.00 95.25 173 THR A O 1
ATOM 1328 N N . ALA A 1 174 ? 1.997 11.592 5.683 1.00 94.12 174 ALA A N 1
ATOM 1329 C CA . ALA A 1 174 ? 3.317 12.208 5.571 1.00 94.12 174 ALA A CA 1
ATOM 1330 C C . ALA A 1 174 ? 4.342 11.277 4.889 1.00 94.12 174 ALA A C 1
ATOM 1332 O O . ALA A 1 174 ? 4.968 11.715 3.923 1.00 94.12 174 ALA A O 1
ATOM 1333 N N . PRO A 1 175 ? 4.467 9.986 5.262 1.00 94.56 175 PRO A N 1
ATOM 1334 C CA . PRO A 1 175 ? 5.334 9.060 4.535 1.00 94.56 175 PRO A CA 1
ATOM 1335 C C . PRO A 1 175 ? 4.943 8.884 3.065 1.00 94.56 175 PRO A C 1
ATOM 1337 O O . PRO A 1 175 ? 5.797 8.933 2.180 1.00 94.56 175 PRO A O 1
ATOM 1340 N N . LEU A 1 176 ? 3.652 8.689 2.781 1.00 94.50 176 LEU A N 1
ATOM 1341 C CA . LEU A 1 176 ? 3.180 8.434 1.417 1.00 94.50 176 LEU A CA 1
ATOM 1342 C C . LEU A 1 176 ? 3.260 9.671 0.518 1.00 94.50 176 LEU A C 1
ATOM 1344 O O . LEU A 1 176 ? 3.413 9.533 -0.695 1.00 94.50 176 LEU A O 1
ATOM 1348 N N . SER A 1 177 ? 3.240 10.871 1.099 1.00 93.25 177 SER A N 1
ATOM 1349 C CA . SER A 1 177 ? 3.440 12.126 0.370 1.00 93.25 177 SER A CA 1
ATOM 1350 C C . SER A 1 177 ? 4.786 12.176 -0.356 1.00 93.25 177 SER A C 1
ATOM 1352 O O . SER A 1 177 ? 4.869 12.731 -1.450 1.00 93.25 177 SER A O 1
ATOM 1354 N N . VAL A 1 178 ? 5.820 11.526 0.190 1.00 92.81 178 VAL A N 1
ATOM 1355 C CA . VAL A 1 178 ? 7.139 11.408 -0.456 1.00 92.81 178 VAL A CA 1
ATOM 1356 C C . VAL A 1 178 ? 7.044 10.633 -1.774 1.00 92.81 178 VAL A C 1
ATOM 1358 O O . VAL A 1 178 ? 7.697 10.990 -2.751 1.00 92.81 178 VAL A O 1
ATOM 1361 N N . MET A 1 179 ? 6.176 9.619 -1.844 1.00 91.75 179 MET A N 1
ATOM 1362 C CA . MET A 1 179 ? 5.957 8.816 -3.057 1.00 91.75 179 MET A CA 1
ATOM 1363 C C . MET A 1 179 ? 5.160 9.578 -4.130 1.00 91.75 179 MET A C 1
ATOM 1365 O O . MET A 1 179 ? 5.229 9.241 -5.312 1.00 91.75 179 MET A O 1
ATOM 1369 N N . LEU A 1 180 ? 4.418 10.613 -3.722 1.00 90.38 180 LEU A N 1
ATOM 1370 C CA . LEU A 1 180 ? 3.638 11.504 -4.589 1.00 90.38 180 LEU A CA 1
ATOM 1371 C C . LEU A 1 180 ? 4.439 12.733 -5.055 1.00 90.38 180 LEU A C 1
ATOM 1373 O O . LEU A 1 180 ? 3.883 13.643 -5.673 1.00 90.38 180 LEU A O 1
ATOM 1377 N N . ASN A 1 181 ? 5.741 12.783 -4.762 1.00 85.81 181 ASN A N 1
ATOM 1378 C CA . ASN A 1 181 ? 6.590 13.920 -5.085 1.00 85.81 181 ASN A CA 1
ATOM 1379 C C . ASN A 1 181 ? 6.647 14.168 -6.613 1.00 85.81 181 ASN A C 1
ATOM 1381 O O . ASN A 1 181 ? 7.023 13.265 -7.367 1.00 85.81 181 ASN A O 1
ATOM 1385 N N . PRO A 1 182 ? 6.354 15.394 -7.096 1.00 81.94 182 PRO A N 1
ATOM 1386 C CA . PRO A 1 182 ? 6.318 15.706 -8.527 1.00 81.94 182 PRO A CA 1
ATOM 1387 C C . PRO A 1 182 ? 7.669 15.561 -9.245 1.00 81.94 182 PRO A C 1
ATOM 1389 O O . PRO A 1 182 ? 7.687 15.434 -10.467 1.00 81.94 182 PRO A O 1
ATOM 1392 N N . TYR A 1 183 ? 8.795 15.567 -8.526 1.00 82.25 183 TYR A N 1
ATOM 1393 C CA . TYR A 1 183 ? 10.125 15.405 -9.125 1.00 82.25 183 TYR A CA 1
ATOM 1394 C C . TYR A 1 183 ? 10.474 13.943 -9.441 1.00 82.25 183 TYR A C 1
ATOM 1396 O O . TYR A 1 183 ? 11.308 13.687 -10.311 1.00 82.25 183 TYR A O 1
ATOM 1404 N N . ARG A 1 184 ? 9.837 12.980 -8.763 1.00 80.25 184 ARG A N 1
ATOM 1405 C CA . ARG A 1 184 ? 9.936 11.537 -9.045 1.00 80.25 184 ARG A CA 1
ATOM 1406 C C . ARG A 1 184 ? 8.597 10.852 -8.736 1.00 80.25 184 ARG A C 1
ATOM 1408 O O . ARG A 1 184 ? 8.513 10.097 -7.768 1.00 80.25 184 ARG A O 1
ATOM 1415 N N . PRO A 1 185 ? 7.544 11.119 -9.523 1.00 80.19 185 PRO A N 1
ATOM 1416 C CA . PRO A 1 185 ? 6.216 10.647 -9.180 1.00 80.19 185 PRO A CA 1
ATOM 1417 C C . PRO A 1 185 ? 6.146 9.132 -9.353 1.00 80.19 185 PRO A C 1
ATOM 1419 O O . PRO A 1 185 ? 6.323 8.614 -10.460 1.00 80.19 185 PRO A O 1
ATOM 1422 N N . LEU A 1 186 ? 5.858 8.418 -8.265 1.00 91.56 186 LEU A N 1
ATOM 1423 C CA . LEU A 1 186 ? 5.406 7.040 -8.369 1.00 91.56 186 LEU A CA 1
ATOM 1424 C C . LEU A 1 186 ? 3.907 7.034 -8.692 1.00 91.56 186 LEU A C 1
ATOM 1426 O O . LEU A 1 186 ? 3.158 7.850 -8.152 1.00 91.56 186 LEU A O 1
ATOM 1430 N N . PRO A 1 187 ? 3.435 6.112 -9.548 1.00 92.69 187 PRO A N 1
ATOM 1431 C CA . PRO A 1 187 ? 2.021 5.994 -9.900 1.00 92.69 187 PRO A CA 1
ATOM 1432 C C . PRO A 1 187 ? 1.224 5.333 -8.760 1.00 92.69 187 PRO A C 1
ATOM 1434 O O . PRO A 1 187 ? 0.662 4.251 -8.932 1.00 92.69 187 PRO A O 1
ATOM 1437 N N . LEU A 1 188 ? 1.210 5.951 -7.575 1.00 94.44 188 LEU A N 1
ATOM 1438 C CA . LEU A 1 188 ? 0.461 5.471 -6.418 1.00 94.44 188 LEU A CA 1
ATOM 1439 C C . LEU A 1 188 ? -1.042 5.499 -6.734 1.00 94.44 188 LEU A C 1
ATOM 1441 O O . LEU A 1 188 ? -1.624 6.555 -6.967 1.00 94.44 188 LEU A O 1
ATOM 1445 N N . ALA A 1 189 ? -1.651 4.319 -6.761 1.00 94.88 189 ALA A N 1
ATOM 1446 C CA . ALA A 1 189 ? -3.013 4.075 -7.220 1.00 94.88 189 ALA A CA 1
ATOM 1447 C C . ALA A 1 189 ? -3.981 3.726 -6.083 1.00 94.88 189 ALA A C 1
ATOM 1449 O O . ALA A 1 189 ? -5.193 3.719 -6.290 1.00 94.88 189 ALA A O 1
ATOM 1450 N N . GLY A 1 190 ? -3.481 3.425 -4.885 1.00 94.81 190 GLY A N 1
ATOM 1451 C CA . GLY A 1 190 ? -4.336 3.114 -3.747 1.00 94.81 190 GLY A CA 1
ATOM 1452 C C . GLY A 1 190 ? -3.576 2.702 -2.498 1.00 94.81 190 GLY A C 1
ATOM 1453 O O . GLY A 1 190 ? -2.397 2.338 -2.553 1.00 94.81 190 GLY A O 1
ATOM 1454 N N . VAL A 1 191 ? -4.291 2.739 -1.379 1.00 95.31 191 VAL A N 1
ATOM 1455 C CA . VAL A 1 191 ? -3.830 2.260 -0.076 1.00 95.31 191 VAL A CA 1
ATOM 1456 C C . VAL A 1 191 ? -4.874 1.296 0.471 1.00 95.31 191 VAL A C 1
ATOM 1458 O O . VAL A 1 191 ? -6.065 1.602 0.470 1.00 95.31 191 VAL A O 1
ATOM 1461 N N . VAL A 1 192 ? -4.426 0.133 0.928 1.00 94.19 192 VAL A N 1
ATOM 1462 C CA . VAL A 1 192 ? -5.241 -0.914 1.547 1.00 94.19 192 VAL A CA 1
ATOM 1463 C C . VAL A 1 192 ? -4.702 -1.179 2.945 1.00 94.19 192 VAL A C 1
ATOM 1465 O O . VAL A 1 192 ? -3.493 -1.241 3.144 1.00 94.19 192 VAL A O 1
ATOM 1468 N N . PHE A 1 193 ? -5.597 -1.362 3.903 1.00 92.69 193 PHE A N 1
ATOM 1469 C CA . PHE A 1 193 ? -5.315 -1.667 5.293 1.00 92.69 193 PHE A CA 1
ATOM 1470 C C . PHE A 1 193 ? -5.892 -3.037 5.632 1.00 92.69 193 PHE A C 1
ATOM 1472 O O . PHE A 1 193 ? -7.042 -3.341 5.309 1.00 92.69 193 PHE A O 1
ATOM 1479 N N . SER A 1 194 ? -5.121 -3.880 6.310 1.00 88.00 194 SER A N 1
ATOM 1480 C CA . SER A 1 194 ? -5.663 -5.134 6.831 1.00 88.00 194 SER A CA 1
ATOM 1481 C C . SER A 1 194 ? -4.926 -5.608 8.069 1.00 88.00 194 SER A C 1
ATOM 1483 O O . SER A 1 194 ? -3.759 -5.297 8.283 1.00 88.00 194 SER A O 1
ATOM 1485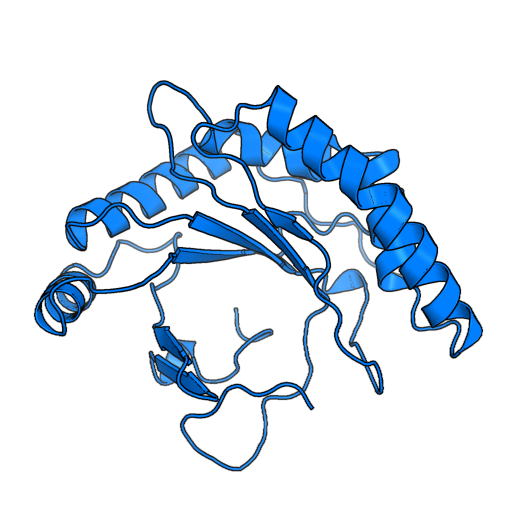 N N . GLN A 1 195 ? -5.590 -6.447 8.852 1.00 86.00 195 GLN A N 1
ATOM 1486 C CA . GLN A 1 195 ? -4.914 -7.336 9.788 1.00 86.00 195 GLN A CA 1
ATOM 1487 C C . GLN A 1 195 ? -4.065 -8.368 9.017 1.00 86.00 195 GLN A C 1
ATOM 1489 O O . GLN A 1 195 ? -4.374 -8.670 7.854 1.00 86.00 195 GLN A O 1
ATOM 1494 N N . PRO A 1 196 ? -3.014 -8.939 9.631 1.00 77.06 196 PRO A N 1
ATOM 1495 C CA . PRO A 1 196 ? -2.428 -10.187 9.162 1.00 77.06 196 PRO A CA 1
ATOM 1496 C C . PRO A 1 196 ? -3.491 -11.281 9.113 1.00 77.06 196 PRO A C 1
ATOM 1498 O O . PRO A 1 196 ? -4.521 -11.174 9.771 1.00 77.06 196 PRO A O 1
ATOM 1501 N N . SER A 1 197 ? -3.254 -12.334 8.341 1.00 67.88 197 SER A N 1
ATOM 1502 C CA . SER A 1 197 ? -4.140 -13.500 8.316 1.00 67.88 197 SER A CA 1
ATOM 1503 C C . SER A 1 197 ? -3.352 -14.739 8.730 1.00 67.88 197 SER A C 1
ATOM 1505 O O . SER A 1 197 ? -2.306 -15.026 8.161 1.00 67.88 197 SER A O 1
ATOM 1507 N N . ALA A 1 198 ? -3.852 -15.499 9.708 1.00 48.28 198 ALA A N 1
ATOM 1508 C CA . ALA A 1 198 ? -3.213 -16.716 10.223 1.00 48.28 198 ALA A CA 1
ATOM 1509 C C . ALA A 1 198 ? -3.378 -17.938 9.294 1.00 48.28 198 ALA A C 1
ATOM 1511 O O . ALA A 1 198 ? -3.057 -19.061 9.669 1.00 48.28 198 ALA A O 1
ATOM 1512 N N . GLY A 1 199 ? -3.915 -17.751 8.090 1.00 44.56 199 GLY A N 1
ATOM 1513 C CA . GLY A 1 199 ? -4.394 -18.834 7.243 1.00 44.56 199 GLY A CA 1
ATOM 1514 C C . GLY A 1 199 ? -3.739 -18.867 5.877 1.00 44.56 199 GLY A C 1
ATOM 1515 O O . GLY A 1 199 ? -4.403 -18.581 4.893 1.00 44.56 199 GLY A O 1
ATOM 1516 N N . ALA A 1 200 ? -2.484 -19.297 5.799 1.00 37.28 200 ALA A N 1
ATOM 1517 C CA . ALA A 1 200 ? -2.047 -20.042 4.617 1.00 37.28 200 ALA A CA 1
ATOM 1518 C C . ALA A 1 200 ? -1.041 -21.156 4.955 1.00 37.28 200 ALA A C 1
ATOM 1520 O O . ALA A 1 200 ? -0.243 -21.579 4.128 1.00 37.28 200 ALA A O 1
ATOM 1521 N N . GLU A 1 201 ? -1.158 -21.750 6.145 1.00 36.22 201 GLU A N 1
ATOM 1522 C CA . GLU A 1 201 ? -0.994 -23.201 6.192 1.00 36.22 201 GLU A CA 1
ATOM 1523 C C . GLU A 1 201 ? -2.295 -23.815 5.675 1.00 36.22 201 GLU A C 1
ATOM 1525 O O . GLU A 1 201 ? -3.262 -23.854 6.432 1.00 36.22 201 GLU A O 1
ATOM 1530 N N . ARG A 1 202 ? -2.361 -24.252 4.403 1.00 39.66 202 ARG A N 1
ATOM 1531 C CA . ARG A 1 202 ? -3.290 -25.321 3.970 1.00 39.66 202 ARG A CA 1
ATOM 1532 C C . ARG A 1 202 ? -3.058 -25.846 2.539 1.00 39.66 202 ARG A C 1
ATOM 1534 O O . ARG A 1 202 ? -3.262 -25.166 1.542 1.00 39.66 202 ARG A O 1
ATOM 1541 N N . ALA A 1 203 ? -2.738 -27.140 2.515 1.00 36.50 203 ALA A N 1
ATOM 1542 C CA . ALA A 1 203 ? -3.056 -28.218 1.567 1.00 36.50 203 ALA A CA 1
ATOM 1543 C C . ALA A 1 203 ? -2.666 -28.162 0.077 1.00 36.50 203 ALA A C 1
ATOM 1545 O O . ALA A 1 203 ? -2.543 -29.245 -0.495 1.00 36.50 203 ALA A O 1
ATOM 1546 N N . VAL A 1 204 ? -2.443 -27.015 -0.574 1.00 40.16 204 VAL A N 1
ATOM 1547 C CA . VAL A 1 204 ? -2.089 -27.017 -2.011 1.00 40.16 204 VAL A CA 1
ATOM 1548 C C . VAL A 1 204 ? -1.013 -25.990 -2.322 1.00 40.16 204 VAL A C 1
ATOM 1550 O O . VAL A 1 204 ? -1.111 -24.823 -1.960 1.00 40.16 204 VAL A O 1
ATOM 1553 N N . THR A 1 205 ? 0.019 -26.447 -3.023 1.00 43.00 205 THR A N 1
ATOM 1554 C CA . THR A 1 205 ? 1.338 -25.822 -3.127 1.00 43.00 205 THR A CA 1
ATOM 1555 C C . THR A 1 205 ? 1.382 -24.450 -3.803 1.00 43.00 205 THR A C 1
ATOM 1557 O O . THR A 1 205 ? 2.469 -23.903 -3.840 1.00 43.00 205 THR A O 1
ATOM 1560 N N . HIS A 1 206 ? 0.277 -23.879 -4.309 1.00 47.88 206 HIS A N 1
ATOM 1561 C CA . HIS A 1 206 ? 0.298 -22.639 -5.107 1.00 47.88 206 HIS A CA 1
ATOM 1562 C C . HIS A 1 206 ? -0.955 -21.739 -5.000 1.00 47.88 206 HIS A C 1
ATOM 1564 O O . HIS A 1 206 ? -1.151 -20.910 -5.883 1.00 47.88 206 HIS A O 1
ATOM 1570 N N . HIS A 1 207 ? -1.793 -21.855 -3.959 1.00 39.16 207 HIS A N 1
ATOM 1571 C CA . HIS A 1 207 ? -3.031 -21.060 -3.834 1.00 39.16 207 HIS A CA 1
ATOM 1572 C C . HIS A 1 207 ? -3.007 -19.993 -2.723 1.00 39.16 207 HIS A C 1
ATOM 1574 O O . HIS A 1 207 ? -2.505 -20.250 -1.632 1.00 39.16 207 HIS A O 1
ATOM 1580 N N . TRP A 1 208 ? -3.598 -18.817 -2.989 1.00 53.31 208 TRP A N 1
ATOM 1581 C CA . TRP A 1 208 ? -3.831 -17.730 -2.019 1.00 53.31 208 TRP A CA 1
ATOM 1582 C C . TRP A 1 208 ? -5.330 -17.413 -1.889 1.00 53.31 208 TRP A C 1
ATOM 1584 O O . TRP A 1 208 ? -5.869 -16.678 -2.704 1.00 53.31 208 TRP A O 1
ATOM 1594 N N . GLY A 1 209 ? -6.026 -17.928 -0.872 1.00 39.12 209 GLY A N 1
ATOM 1595 C CA . GLY A 1 209 ? -7.476 -17.732 -0.740 1.00 39.12 209 GLY A CA 1
ATOM 1596 C C . GLY A 1 209 ? -7.931 -17.387 0.676 1.00 39.12 209 GLY A C 1
ATOM 1597 O O . GLY A 1 209 ? -7.521 -18.034 1.635 1.00 39.12 209 GLY A O 1
ATOM 1598 N N . TYR A 1 210 ? -8.816 -16.389 0.776 1.00 39.38 210 TYR A N 1
ATOM 1599 C CA . TYR A 1 210 ? -9.564 -16.020 1.982 1.00 39.38 210 TYR A CA 1
ATOM 1600 C C . TYR A 1 210 ? -10.422 -17.196 2.473 1.00 39.38 210 TYR A C 1
ATOM 1602 O O . TYR A 1 210 ? -11.268 -17.693 1.724 1.00 39.38 210 TYR A O 1
ATOM 1610 N N . GLY A 1 211 ? -10.190 -17.624 3.716 1.00 32.38 211 GLY A N 1
ATOM 1611 C CA . GLY A 1 211 ? -11.067 -18.533 4.461 1.00 32.38 211 GLY A CA 1
ATOM 1612 C C . GLY A 1 211 ? -12.127 -17.780 5.246 1.00 32.38 211 GLY A C 1
ATOM 1613 O O . GLY A 1 211 ? -11.813 -16.660 5.708 1.00 32.38 211 GLY A O 1
#

Organism: NCBI:txid158822

pLDDT: mean 82.18, std 15.4, range [32.38, 95.31]

Radius of gyration: 17.53 Å; chains: 1; bounding box: 41×45×50 Å

Secondary structure (DSSP, 8-state):
--SSSTTHHHHSEEEETTEEEE----TTS---HHHHHHHHHH-SS--S-EEEEE-TT-----TTPPPPPPPPPHHHHHHHHHHHHHHHHHHT----EEEEEE-GGG---TT-----EEEEPPTT--HHHHHHHHHHHHHHHHHHHHHHHHH-TT--HHHHHHHHHHH-THHHHHHHHHHT-TTS---EEEEEEE---S---SS-TT-----